Protein AF-A0A232FAP7-F1 (afdb_monomer_lite)

Sequence (252 aa):
MNSGPRSSRGDLSSRKRQPGLPESGNRGSFQTAAGMCRKPVARSMRTIQTSLRDAKRQATAANLGNSPDIISQIKLGLNPFSEILKHSRRPMVILGAEQLNRKDGPHILAETQSLCKTIENQVKIAKDWKVMNILHTNASQVAALDLGYKATLEELQNSEPRMLFLLGADESSIKKENFGKSFIVYIGSHGDHGASIADVVLPGAAYTEKCGTYVNMEGRAQQTNAAITPPGMARPDWKIVRALSEMQNNLI

InterPro domains:
  IPR006656 Molybdopterin oxidoreductase [PF00384] (58-246)

Secondary structure (DSSP, 8-state):
--------PPP----PPPP-------------HHHHHHHHHTTT---EE--SS----SS--EE--S-THHHHHHHTT-STHHHHHHT-SS--EEEEGGGGGSTTHHHHHHHHHHHHHHHHHHS---TT---EEEE---TTHHHHHHTT----HHHHHHT--SEEEEES---TT--GGGGTT-EEEEEESS-SHHHHH-SEEEEBPPTTSS--EEE-TTS-EEE---SSPPSTT-B-HHHHHHHHHHHHHT--

Foldseek 3Di:
DDDDDDDDDDDPPDDDDDDDDDPPDPPPPPQDPLNVVVVVVVVVDAAEDADLDDDDDPDPHHYPYHDLCVLVCLLVVVDPCVVVLLPDAAAADEAEPVCCVDPCNVVSVVSNVSSQVSSPVRHPYDPPGDRYFYAYDDQCVLVCVVVPNDDDPVNVLVVLDQEAEAEQPQDPVDALVSNPNYQYEYEEQDCHNSVVNHPYYAHEADQLADWDWTAHRVRDIDTHDNPHHGPDRYDHRVVVVVVVVVVVVVVD

Organism: NCBI:txid543379

Radius of gyration: 26.28 Å; chains: 1; bounding box: 54×77×74 Å

pLDDT: mean 79.36, std 22.97, range [25.81, 97.69]

Structure (mmCIF, N/CA/C/O backbone):
data_AF-A0A232FAP7-F1
#
_entry.id   AF-A0A232FAP7-F1
#
loop_
_atom_site.group_PDB
_atom_site.id
_atom_site.type_symbol
_atom_site.label_atom_id
_atom_site.label_alt_id
_atom_site.label_comp_id
_atom_site.label_asym_id
_atom_site.label_entity_id
_atom_site.label_seq_id
_atom_site.pdbx_PDB_ins_code
_atom_site.Cartn_x
_atom_site.Cartn_y
_atom_site.Cartn_z
_atom_site.occupancy
_atom_site.B_iso_or_equiv
_atom_site.auth_seq_id
_atom_site.auth_comp_id
_atom_site.auth_asym_id
_atom_site.auth_atom_id
_atom_site.pdbx_PDB_model_num
ATOM 1 N N . MET A 1 1 ? -19.182 -58.964 43.248 1.00 34.16 1 MET A N 1
ATOM 2 C CA . MET A 1 1 ? -20.181 -59.705 42.444 1.00 34.16 1 MET A CA 1
ATOM 3 C C . MET A 1 1 ? -21.118 -58.646 41.873 1.00 34.16 1 MET A C 1
ATOM 5 O O . MET A 1 1 ? -21.674 -57.917 42.668 1.00 34.16 1 MET A O 1
ATOM 9 N N . ASN A 1 2 ? -21.257 -58.370 40.581 1.00 30.72 2 ASN A N 1
ATOM 10 C CA . ASN A 1 2 ? -21.015 -59.155 39.381 1.00 30.72 2 ASN A CA 1
ATOM 11 C C . ASN A 1 2 ? -20.581 -58.213 38.233 1.00 30.72 2 ASN A C 1
ATOM 13 O O . ASN A 1 2 ? -20.976 -57.051 38.185 1.00 30.72 2 ASN A O 1
ATOM 17 N N . SER A 1 3 ? -19.732 -58.728 37.354 1.00 32.31 3 SER A N 1
ATOM 18 C CA . SER A 1 3 ? -19.042 -58.070 36.241 1.00 32.31 3 SER A CA 1
ATOM 19 C C . SER A 1 3 ? -19.905 -57.943 34.977 1.00 32.31 3 SER A C 1
ATOM 21 O O . SER A 1 3 ? -20.477 -58.937 34.538 1.00 32.31 3 SER A O 1
ATOM 23 N N . GLY A 1 4 ? -19.921 -56.767 34.340 1.00 30.56 4 GLY A N 1
ATOM 24 C CA . GLY A 1 4 ? -20.400 -56.571 32.960 1.00 30.56 4 GLY A CA 1
ATOM 25 C C . GLY A 1 4 ? -1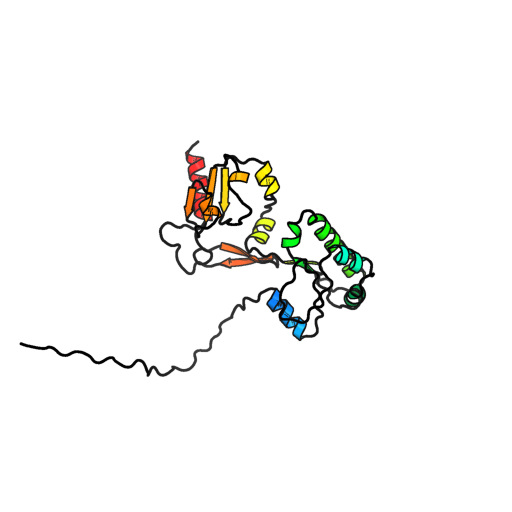9.221 -56.384 31.983 1.00 30.56 4 GLY A C 1
ATOM 26 O O . GLY A 1 4 ? -18.233 -55.754 32.369 1.00 30.56 4 GLY A O 1
ATOM 27 N N . PRO A 1 5 ? -19.260 -56.932 30.753 1.00 36.78 5 PRO A N 1
ATOM 28 C CA . PRO A 1 5 ? -18.072 -57.066 29.909 1.00 36.78 5 PRO A CA 1
ATOM 29 C C . PRO A 1 5 ? -17.755 -55.817 29.067 1.00 36.78 5 PRO A C 1
ATOM 31 O O . PRO A 1 5 ? -18.641 -55.102 28.600 1.00 36.78 5 PRO A O 1
ATOM 34 N N . ARG A 1 6 ? -16.453 -55.590 28.838 1.00 31.41 6 ARG A N 1
ATOM 35 C CA . ARG A 1 6 ? -15.884 -54.580 27.931 1.00 31.41 6 ARG A CA 1
ATOM 36 C C . ARG A 1 6 ? -15.704 -55.117 26.501 1.00 31.41 6 ARG A C 1
ATOM 38 O O . ARG A 1 6 ? -15.156 -56.193 26.305 1.00 31.41 6 ARG A O 1
ATOM 45 N N . SER A 1 7 ? -15.977 -54.214 25.555 1.00 31.64 7 SER A N 1
ATOM 46 C CA . SER A 1 7 ? -15.353 -54.007 24.234 1.00 31.64 7 SER A CA 1
ATOM 47 C C . SER A 1 7 ? -15.619 -54.976 23.073 1.00 31.64 7 SER A C 1
ATOM 49 O O . SER A 1 7 ? -15.311 -56.157 23.137 1.00 31.64 7 SER A O 1
ATOM 51 N N . SER A 1 8 ? -15.958 -54.390 21.921 1.00 29.62 8 SER A N 1
ATOM 52 C CA . SER A 1 8 ? -15.170 -54.593 20.700 1.00 29.62 8 SER A CA 1
ATOM 53 C C . SER A 1 8 ? -15.121 -53.288 19.890 1.00 29.62 8 SER A C 1
ATOM 55 O O . SER A 1 8 ? -16.125 -52.604 19.700 1.00 29.62 8 SER A O 1
ATOM 57 N N . ARG A 1 9 ? -13.903 -52.884 19.507 1.00 32.94 9 ARG A N 1
ATOM 58 C CA . ARG A 1 9 ? -13.616 -51.756 18.612 1.00 32.94 9 ARG A CA 1
ATOM 59 C C . ARG A 1 9 ? -13.902 -52.215 17.182 1.00 32.94 9 ARG A C 1
ATOM 61 O O . ARG A 1 9 ? -13.287 -53.175 16.732 1.00 32.94 9 ARG A O 1
ATOM 68 N N . GLY A 1 10 ? -14.823 -51.541 16.497 1.00 29.00 10 GLY A N 1
ATOM 69 C CA . GLY A 1 10 ? -15.113 -51.763 15.081 1.00 29.00 10 GLY A CA 1
ATOM 70 C C . GLY A 1 10 ? -14.071 -51.090 14.187 1.00 29.00 10 GLY A C 1
ATOM 71 O O . GLY A 1 10 ? -13.833 -49.890 14.290 1.00 29.00 10 GLY A O 1
ATOM 72 N N . ASP A 1 11 ? -13.456 -51.908 13.346 1.00 27.97 11 ASP A N 1
ATOM 73 C CA . ASP A 1 11 ? -12.398 -51.631 12.381 1.00 27.97 11 ASP A CA 1
ATOM 74 C C . ASP A 1 11 ? -12.845 -50.644 11.276 1.00 27.97 11 ASP A C 1
ATOM 76 O O . ASP A 1 11 ? -13.864 -50.837 10.612 1.00 27.97 11 ASP A O 1
ATOM 80 N N . LEU A 1 12 ? -12.084 -49.561 11.080 1.00 30.17 12 LEU A N 1
ATOM 81 C CA . LEU A 1 12 ? -12.330 -48.482 10.107 1.00 30.17 12 LEU A CA 1
ATOM 82 C C . LEU A 1 12 ? -11.554 -48.719 8.797 1.00 30.17 12 LEU A C 1
ATOM 84 O O . LEU A 1 12 ? -10.961 -47.801 8.234 1.00 30.17 12 LEU A O 1
ATOM 88 N N . SER A 1 13 ? -11.558 -49.951 8.289 1.00 31.78 13 SER A N 1
ATOM 89 C CA . SER A 1 13 ? -10.808 -50.334 7.086 1.00 31.78 13 SER A CA 1
ATOM 90 C C . SER A 1 13 ? -11.678 -50.946 5.981 1.00 31.78 13 SER A C 1
ATOM 92 O O . SER A 1 13 ? -11.323 -51.940 5.367 1.00 31.78 13 SER A O 1
ATOM 94 N N . SER A 1 14 ? -12.830 -50.350 5.651 1.00 31.95 14 SER A N 1
ATOM 95 C CA . SER A 1 14 ? -13.508 -50.651 4.371 1.00 31.95 14 SER A CA 1
ATOM 96 C C . SER A 1 14 ? -14.634 -49.670 4.022 1.00 31.95 14 SER A C 1
ATOM 98 O O . SER A 1 14 ? -15.817 -49.933 4.212 1.00 31.95 14 SER A O 1
ATOM 100 N N . ARG A 1 15 ? -14.294 -48.533 3.403 1.00 30.50 15 ARG A N 1
ATOM 101 C CA . ARG A 1 15 ? -15.252 -47.807 2.549 1.00 30.50 15 ARG A CA 1
ATOM 102 C C . ARG A 1 15 ? -14.744 -47.805 1.113 1.00 30.50 15 ARG A C 1
ATOM 104 O O . ARG A 1 15 ? -13.776 -47.128 0.777 1.00 30.50 15 ARG A O 1
ATOM 111 N N . LYS A 1 16 ? -15.399 -48.627 0.287 1.00 30.83 16 LYS A N 1
ATOM 112 C CA . LYS A 1 16 ? -15.222 -48.712 -1.167 1.00 30.83 16 LYS A CA 1
ATOM 113 C C . LYS A 1 16 ? -15.364 -47.314 -1.786 1.00 30.83 16 LYS A C 1
ATOM 115 O O . LYS A 1 16 ? -16.342 -46.619 -1.523 1.00 30.83 16 LYS A O 1
ATOM 120 N N . ARG A 1 17 ? -14.388 -46.920 -2.611 1.00 26.48 17 ARG A N 1
ATOM 121 C CA . ARG A 1 17 ? -14.427 -45.695 -3.424 1.00 26.48 17 ARG A CA 1
ATOM 122 C C . ARG A 1 17 ? -15.574 -45.799 -4.433 1.00 26.48 17 ARG A C 1
ATOM 124 O O . ARG A 1 17 ? -15.595 -46.737 -5.225 1.00 26.48 17 ARG A O 1
ATOM 131 N N . GLN A 1 18 ? -16.504 -44.846 -4.413 1.00 28.38 18 GLN A N 1
ATOM 132 C CA . GLN A 1 18 ? -17.432 -44.640 -5.526 1.00 28.38 18 GLN A CA 1
ATOM 133 C C . GLN A 1 18 ? -16.681 -43.970 -6.695 1.00 28.38 18 GLN A C 1
ATOM 135 O O . GLN A 1 18 ? -15.865 -43.076 -6.448 1.00 28.38 18 GLN A O 1
ATOM 140 N N . PRO A 1 19 ? -16.900 -44.396 -7.950 1.00 30.31 19 PRO A N 1
ATOM 141 C CA . PRO A 1 19 ? -16.205 -43.839 -9.103 1.00 30.31 19 PRO A CA 1
ATOM 142 C C . PRO A 1 19 ? -16.808 -42.500 -9.568 1.00 30.31 19 PRO A C 1
ATOM 144 O O . PRO A 1 19 ? -17.990 -42.413 -9.874 1.00 30.31 19 PRO A O 1
ATOM 147 N N . GLY A 1 20 ? -15.936 -41.488 -9.636 1.00 28.97 20 GLY A N 1
ATOM 148 C CA . GLY A 1 20 ? -15.868 -40.416 -10.641 1.00 28.97 20 GLY A CA 1
ATOM 149 C C . GLY A 1 20 ? -17.138 -39.651 -11.024 1.00 28.97 20 GLY A C 1
ATOM 150 O O . GLY A 1 20 ? -17.764 -39.969 -12.029 1.00 28.97 20 GLY A O 1
ATOM 151 N N . LEU A 1 21 ? -17.400 -38.534 -10.339 1.00 26.73 21 LEU A N 1
ATOM 152 C CA . LEU A 1 21 ? -18.053 -37.375 -10.959 1.00 26.73 21 LEU A CA 1
ATOM 153 C C . LEU A 1 21 ? -16.970 -36.507 -11.627 1.00 26.73 21 LEU A C 1
ATOM 155 O O . LEU A 1 21 ? -15.894 -36.346 -11.043 1.00 26.73 21 LEU A O 1
ATOM 159 N N . PRO A 1 22 ? -17.201 -35.954 -12.831 1.00 26.52 22 PRO A N 1
ATOM 160 C CA . PRO A 1 22 ? -16.210 -35.120 -13.491 1.00 26.52 22 PRO A CA 1
ATOM 161 C C . PRO A 1 22 ? -16.062 -33.802 -12.719 1.00 26.52 22 PRO A C 1
ATOM 163 O O . PRO A 1 22 ? -16.978 -32.984 -12.678 1.00 26.52 22 PRO A O 1
ATOM 166 N N . GLU A 1 23 ? -14.898 -33.594 -12.099 1.00 28.16 23 GLU A N 1
ATOM 167 C CA . GLU A 1 23 ? -14.499 -32.296 -11.552 1.00 28.16 23 GLU A CA 1
ATOM 168 C C . GLU A 1 23 ? -14.324 -31.294 -12.706 1.00 28.16 23 GLU A C 1
ATOM 170 O O . GLU A 1 23 ? -13.219 -31.075 -13.201 1.00 28.16 23 GLU A O 1
ATOM 175 N N . SER A 1 24 ? -15.395 -30.614 -13.115 1.00 34.16 24 SER A N 1
ATOM 176 C CA . SER A 1 24 ? -15.287 -29.323 -13.803 1.00 34.16 24 SER A CA 1
ATOM 177 C C . SER A 1 24 ? -14.973 -28.234 -12.771 1.00 34.16 24 SER A C 1
ATOM 179 O O . SER A 1 24 ? -15.748 -27.310 -12.531 1.00 34.16 24 SER A O 1
ATOM 181 N N . GLY A 1 25 ? -13.841 -28.392 -12.086 1.00 25.81 25 GLY A N 1
ATOM 182 C CA . GLY A 1 25 ? -13.311 -27.414 -11.154 1.00 25.81 25 GLY A CA 1
ATOM 183 C C . GLY A 1 25 ? -12.402 -26.462 -11.908 1.00 25.81 25 GLY A C 1
ATOM 184 O O . GLY A 1 25 ? -11.271 -26.816 -12.237 1.00 25.81 25 GLY A O 1
ATOM 185 N N . ASN A 1 26 ? -12.878 -25.242 -12.148 1.00 31.81 26 ASN A N 1
ATOM 186 C CA . ASN A 1 26 ? -12.027 -24.106 -12.474 1.00 31.81 26 ASN A CA 1
ATOM 187 C C . ASN A 1 26 ? -11.120 -23.849 -11.257 1.00 31.81 26 ASN A C 1
ATOM 189 O O . ASN A 1 26 ? -11.437 -23.049 -10.377 1.00 31.81 26 ASN A O 1
ATOM 193 N N . ARG A 1 27 ? -10.031 -24.620 -11.139 1.00 28.89 27 ARG A N 1
ATOM 194 C CA . ARG A 1 27 ? -9.010 -24.435 -10.110 1.00 28.89 27 ARG A CA 1
ATOM 195 C C . ARG A 1 27 ? -8.326 -23.117 -10.432 1.00 28.89 27 ARG A C 1
ATOM 197 O O . ARG A 1 27 ? -7.398 -23.079 -11.237 1.00 28.89 27 ARG A O 1
ATOM 204 N N . GLY A 1 28 ? -8.797 -22.041 -9.809 1.00 28.33 28 GLY A N 1
ATOM 205 C CA . GLY A 1 28 ? -8.064 -20.789 -9.724 1.00 28.33 28 GLY A CA 1
ATOM 206 C C . GLY A 1 28 ? -6.717 -21.085 -9.078 1.00 28.33 28 GLY A C 1
ATOM 207 O O . GLY A 1 28 ? -6.595 -21.148 -7.859 1.00 28.33 28 GLY A O 1
ATOM 208 N N . SER A 1 29 ? -5.706 -21.368 -9.896 1.00 30.34 29 SER A N 1
ATOM 209 C CA . SER A 1 29 ? -4.354 -21.562 -9.409 1.00 30.34 29 SER A CA 1
ATOM 210 C C . SER A 1 29 ? -3.883 -20.209 -8.891 1.00 30.34 29 SER A C 1
ATOM 212 O O . SER A 1 29 ? -3.568 -19.331 -9.695 1.00 30.34 29 SER A O 1
ATOM 214 N N . PHE A 1 30 ? -3.846 -20.032 -7.571 1.00 27.86 30 PHE A N 1
ATOM 215 C CA . PHE A 1 30 ? -3.128 -18.932 -6.938 1.00 27.86 30 PHE A CA 1
ATOM 216 C C . PHE A 1 30 ? -1.638 -19.116 -7.243 1.00 27.86 30 PHE A C 1
ATOM 218 O O . PHE A 1 30 ? -0.902 -19.787 -6.525 1.00 27.86 30 PHE A O 1
ATOM 225 N N . GLN A 1 31 ? -1.199 -18.604 -8.390 1.00 36.44 31 GLN A N 1
ATOM 226 C CA . GLN A 1 31 ? 0.210 -18.555 -8.745 1.00 36.44 31 GLN A CA 1
ATOM 227 C C . GLN A 1 31 ? 0.784 -17.273 -8.157 1.00 36.44 31 GLN A C 1
ATOM 229 O O . GLN A 1 31 ? 0.302 -16.181 -8.439 1.00 36.44 31 GLN A O 1
ATOM 234 N N . THR A 1 32 ? 1.825 -17.402 -7.340 1.00 52.28 32 THR A N 1
ATOM 235 C CA . THR A 1 32 ? 2.607 -16.244 -6.902 1.00 52.28 32 THR A CA 1
ATOM 236 C C . THR A 1 32 ? 3.305 -15.615 -8.110 1.00 52.28 32 THR A C 1
ATOM 238 O O . THR A 1 32 ? 3.640 -16.323 -9.062 1.00 52.28 32 THR A O 1
ATOM 241 N N . ALA A 1 33 ? 3.585 -14.307 -8.078 1.00 55.12 33 ALA A N 1
ATOM 242 C CA . ALA A 1 33 ? 4.335 -13.633 -9.147 1.00 55.12 33 ALA A CA 1
ATOM 243 C C . ALA A 1 33 ? 5.663 -14.356 -9.456 1.00 55.12 33 ALA A C 1
ATOM 245 O O . ALA A 1 33 ? 6.006 -14.596 -10.611 1.00 55.12 33 ALA A O 1
ATOM 246 N N . ALA A 1 34 ? 6.356 -14.827 -8.413 1.00 54.50 34 ALA A N 1
ATOM 247 C CA . ALA A 1 34 ? 7.544 -15.666 -8.550 1.00 54.50 34 ALA A CA 1
ATOM 248 C C . ALA A 1 34 ? 7.256 -16.997 -9.275 1.00 54.50 34 ALA A C 1
ATOM 250 O O . ALA A 1 34 ? 8.054 -17.428 -10.106 1.00 54.50 34 ALA A O 1
ATOM 251 N N . GLY A 1 35 ? 6.122 -17.647 -8.997 1.00 50.25 35 GLY A N 1
ATOM 252 C CA . GLY A 1 35 ? 5.664 -18.841 -9.710 1.00 50.25 35 GLY A CA 1
ATOM 253 C C . GLY A 1 35 ? 5.331 -18.576 -11.182 1.00 50.25 35 GLY A C 1
ATOM 254 O O . GLY A 1 35 ? 5.660 -19.397 -12.040 1.00 50.25 35 GLY A O 1
ATOM 255 N N . MET A 1 36 ? 4.753 -17.412 -11.490 1.00 58.69 36 MET A N 1
ATOM 256 C CA . MET A 1 36 ? 4.474 -16.990 -12.864 1.00 58.69 36 MET A CA 1
ATOM 257 C C . MET A 1 36 ? 5.753 -16.697 -13.637 1.00 58.69 36 MET A C 1
ATOM 259 O O . MET A 1 36 ? 5.841 -17.138 -14.771 1.00 58.69 36 MET A O 1
ATOM 263 N N . CYS A 1 37 ? 6.765 -16.059 -13.041 1.00 57.88 37 CYS A N 1
ATOM 264 C CA . CYS A 1 37 ? 8.060 -15.837 -13.697 1.00 57.88 37 CYS A CA 1
ATOM 265 C C . CYS A 1 37 ? 8.824 -17.146 -13.969 1.00 57.88 37 CYS A C 1
ATOM 267 O O . CYS A 1 37 ? 9.569 -17.231 -14.940 1.00 57.88 37 CYS A O 1
ATOM 269 N N . ARG A 1 38 ? 8.614 -18.205 -13.172 1.00 56.19 38 ARG A N 1
ATOM 270 C CA . ARG A 1 38 ? 9.258 -19.517 -13.393 1.00 56.19 38 ARG A CA 1
ATOM 271 C C . ARG A 1 38 ? 8.776 -20.218 -14.666 1.00 56.19 38 ARG A C 1
ATOM 273 O O . ARG A 1 38 ? 9.583 -20.835 -15.359 1.00 56.19 38 ARG A O 1
ATOM 280 N N . LYS A 1 39 ? 7.481 -20.137 -14.992 1.00 56.16 39 LYS A N 1
ATOM 281 C CA . LYS A 1 39 ? 6.909 -20.839 -16.159 1.00 56.16 39 LYS A CA 1
ATOM 282 C C . LYS A 1 39 ? 7.519 -20.379 -17.504 1.00 56.16 39 LYS A C 1
ATOM 284 O O . LYS A 1 39 ? 7.847 -21.242 -18.314 1.00 56.16 39 LYS A O 1
ATOM 289 N N . PRO A 1 40 ? 7.729 -19.072 -17.758 1.00 55.22 40 PRO A N 1
ATOM 290 C CA . PRO A 1 40 ? 8.472 -18.561 -18.907 1.00 55.22 40 PRO A CA 1
ATOM 291 C C . PRO A 1 40 ? 9.979 -18.825 -18.859 1.00 55.22 40 PRO A C 1
ATOM 293 O O . PRO A 1 40 ? 10.573 -19.023 -19.914 1.00 55.22 40 PRO A O 1
ATOM 296 N N . VAL A 1 41 ? 10.612 -18.865 -17.678 1.00 53.81 41 VAL A N 1
ATOM 297 C CA . VAL A 1 41 ? 12.041 -19.235 -17.555 1.00 53.81 41 VAL A CA 1
ATOM 298 C C . VAL A 1 41 ? 12.274 -20.657 -18.066 1.00 53.81 41 VAL A C 1
ATOM 300 O O . VAL A 1 41 ? 13.219 -20.894 -18.813 1.00 53.81 41 VAL A O 1
ATOM 303 N N . ALA A 1 42 ? 11.345 -21.578 -17.791 1.00 47.41 42 ALA A N 1
ATOM 304 C CA . ALA A 1 42 ? 11.351 -22.917 -18.385 1.00 47.41 42 ALA A CA 1
ATOM 305 C C . ALA A 1 42 ? 11.144 -22.920 -19.920 1.00 47.41 42 ALA A C 1
ATOM 307 O O . ALA A 1 42 ? 11.411 -23.924 -20.571 1.00 47.41 42 ALA A O 1
ATOM 308 N N . ARG A 1 43 ? 10.697 -21.800 -20.510 1.00 47.81 43 ARG A N 1
ATOM 309 C CA . ARG A 1 43 ? 10.545 -21.560 -21.959 1.00 47.81 43 ARG A CA 1
ATOM 310 C C . ARG A 1 43 ? 11.627 -20.621 -22.533 1.00 47.81 43 ARG A C 1
ATOM 312 O O . ARG A 1 43 ? 11.378 -19.943 -23.525 1.00 47.81 43 ARG A O 1
ATOM 319 N N . SER A 1 44 ? 12.816 -20.577 -21.920 1.00 52.31 44 SER A N 1
ATOM 320 C CA . SER A 1 44 ? 13.997 -19.810 -22.375 1.00 52.31 44 SER A CA 1
ATOM 321 C C . SER A 1 44 ? 13.960 -18.287 -22.148 1.00 52.31 44 SER A C 1
ATOM 323 O O . SER A 1 44 ? 14.711 -17.548 -22.789 1.00 52.31 44 SER A O 1
ATOM 325 N N . MET A 1 45 ? 13.145 -17.785 -21.212 1.00 49.56 45 MET A N 1
ATOM 326 C CA . MET A 1 45 ? 13.217 -16.384 -20.770 1.00 49.56 45 MET A CA 1
ATOM 327 C C . MET A 1 45 ? 14.457 -16.147 -19.889 1.00 49.56 45 MET A C 1
ATOM 329 O O . MET A 1 45 ? 14.671 -16.863 -18.912 1.00 49.56 45 MET A O 1
ATOM 333 N N . ARG A 1 46 ? 15.262 -15.119 -20.197 1.00 58.88 46 ARG A N 1
ATOM 334 C CA . ARG A 1 46 ? 16.371 -14.688 -19.328 1.00 58.88 46 ARG A CA 1
ATOM 335 C C . ARG A 1 46 ? 15.840 -13.747 -18.250 1.00 58.88 46 ARG A C 1
ATOM 337 O O . ARG A 1 46 ? 15.551 -12.589 -18.530 1.00 58.88 46 ARG A O 1
ATOM 344 N N . THR A 1 47 ? 15.712 -14.250 -17.025 1.00 57.47 47 THR A N 1
ATOM 345 C CA . THR A 1 47 ? 15.353 -13.441 -15.854 1.00 57.47 47 THR A CA 1
ATOM 346 C C . THR A 1 47 ? 16.609 -13.003 -15.127 1.00 57.47 47 THR A C 1
ATOM 348 O O . THR A 1 47 ? 17.476 -13.818 -14.809 1.00 57.47 47 THR A O 1
ATOM 351 N N . ILE A 1 48 ? 16.699 -11.708 -14.854 1.00 59.03 48 ILE A N 1
ATOM 352 C CA . ILE A 1 48 ? 17.832 -11.101 -14.173 1.00 59.03 48 ILE A CA 1
ATOM 353 C C . ILE A 1 48 ? 17.276 -10.160 -13.114 1.00 59.03 48 ILE A C 1
ATOM 355 O O . ILE A 1 48 ? 16.286 -9.470 -13.345 1.00 59.03 48 ILE A O 1
ATOM 359 N N . GLN A 1 49 ? 17.868 -10.202 -11.926 1.00 57.12 49 GLN A N 1
ATOM 360 C CA . GLN A 1 49 ? 17.375 -9.460 -10.775 1.00 57.12 49 GLN A CA 1
ATOM 361 C C . GLN A 1 49 ? 18.538 -8.724 -10.125 1.00 57.12 49 GLN A C 1
ATOM 363 O O . GLN A 1 49 ? 19.530 -9.345 -9.740 1.00 57.12 49 GLN A O 1
ATOM 368 N N . THR A 1 50 ? 18.369 -7.419 -9.957 1.00 57.47 50 THR A N 1
ATOM 369 C CA . THR A 1 50 ? 19.088 -6.623 -8.966 1.00 57.47 50 THR A CA 1
ATOM 370 C C . THR A 1 50 ? 18.345 -6.782 -7.641 1.00 57.47 50 THR A C 1
ATOM 372 O O . THR A 1 50 ? 17.121 -6.657 -7.583 1.00 57.47 50 THR A O 1
ATOM 375 N N . SER A 1 51 ? 19.033 -7.185 -6.576 1.00 54.19 51 SER A N 1
ATOM 376 C CA . SER A 1 51 ? 18.389 -7.447 -5.283 1.00 54.19 51 SER A CA 1
ATOM 377 C C . SER A 1 51 ? 19.206 -6.822 -4.183 1.00 54.19 51 SER A C 1
ATOM 379 O O . SER A 1 51 ? 20.340 -7.204 -4.001 1.00 54.19 51 SER A O 1
ATOM 381 N N . LEU A 1 52 ? 18.643 -5.917 -3.392 1.00 44.97 52 LEU A N 1
ATOM 382 C CA . LEU A 1 52 ? 19.358 -5.333 -2.250 1.00 44.97 52 LEU A CA 1
ATOM 383 C C . LEU A 1 52 ? 19.545 -6.309 -1.067 1.00 44.97 52 LEU A C 1
ATOM 385 O O . LEU A 1 52 ? 20.248 -5.986 -0.115 1.00 44.97 52 LEU A O 1
ATOM 389 N N . ARG A 1 53 ? 18.927 -7.499 -1.117 1.00 44.16 53 ARG A N 1
ATOM 390 C CA . ARG A 1 53 ? 19.065 -8.579 -0.123 1.00 44.16 53 ARG A CA 1
ATOM 391 C C . ARG A 1 53 ? 19.356 -9.917 -0.810 1.00 44.16 53 ARG A C 1
ATOM 393 O O . ARG A 1 53 ? 18.733 -10.228 -1.831 1.00 44.16 53 ARG A O 1
ATOM 400 N N . ASP A 1 54 ? 20.248 -10.723 -0.237 1.00 42.44 54 ASP A N 1
ATOM 401 C CA . ASP A 1 54 ? 20.557 -12.075 -0.717 1.00 42.44 54 ASP A CA 1
ATOM 402 C C . ASP A 1 54 ? 19.386 -13.026 -0.436 1.00 42.44 54 ASP A C 1
ATOM 404 O O . ASP A 1 54 ? 19.243 -13.597 0.644 1.00 42.44 54 ASP A O 1
ATOM 408 N N . ALA A 1 55 ? 18.499 -13.189 -1.416 1.00 51.72 55 ALA A N 1
ATOM 409 C CA . ALA A 1 55 ? 17.419 -14.164 -1.342 1.00 51.72 55 ALA A CA 1
ATOM 410 C C . ALA A 1 55 ? 17.912 -15.540 -1.820 1.00 51.72 55 ALA A C 1
ATOM 412 O O . ALA A 1 55 ? 18.451 -15.664 -2.920 1.00 51.72 55 ALA A O 1
ATOM 413 N N . LYS A 1 56 ? 17.668 -16.598 -1.034 1.00 42.62 56 LYS A N 1
ATOM 414 C CA . LYS A 1 56 ? 17.894 -17.998 -1.440 1.00 42.62 56 LYS A CA 1
ATOM 415 C C . LY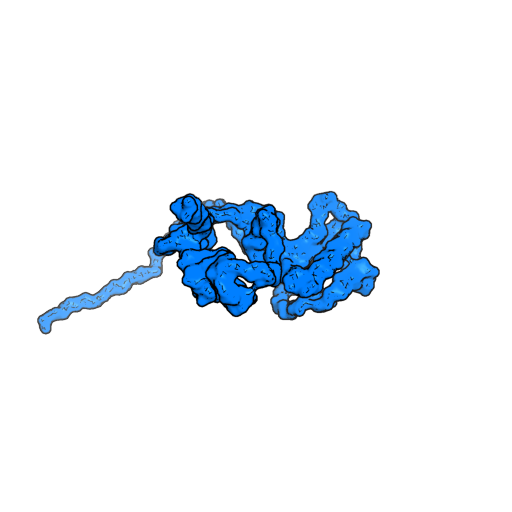S A 1 56 ? 16.933 -18.337 -2.594 1.00 42.62 56 LYS A C 1
ATOM 417 O O . LYS A 1 56 ? 15.717 -18.317 -2.405 1.00 42.62 56 LYS A O 1
ATOM 422 N N . ARG A 1 57 ? 17.445 -18.601 -3.803 1.00 50.88 57 ARG A N 1
ATOM 423 C CA . ARG A 1 57 ? 16.624 -18.795 -5.021 1.00 50.88 57 ARG A CA 1
ATOM 424 C C . ARG A 1 57 ? 16.613 -20.244 -5.509 1.00 50.88 57 ARG A C 1
ATOM 426 O O . ARG A 1 57 ? 17.610 -20.945 -5.427 1.00 50.88 57 ARG A O 1
ATOM 433 N N . GLN A 1 58 ? 15.470 -20.649 -6.072 1.00 47.28 58 GLN A N 1
ATOM 434 C CA . GLN A 1 58 ? 15.227 -21.961 -6.698 1.00 47.28 58 GLN A CA 1
ATOM 435 C C . GLN A 1 58 ? 15.302 -21.934 -8.245 1.00 47.28 58 GLN A C 1
ATOM 437 O O . GLN A 1 58 ? 14.994 -22.939 -8.874 1.00 47.28 58 GLN A O 1
ATOM 442 N N . ALA A 1 59 ? 15.662 -20.809 -8.881 1.00 49.91 59 ALA A N 1
ATOM 443 C CA . ALA A 1 59 ? 15.725 -20.682 -10.346 1.00 49.91 59 ALA A CA 1
ATOM 444 C C . ALA A 1 59 ? 16.996 -19.951 -10.819 1.00 49.91 59 ALA A C 1
ATOM 446 O O . ALA A 1 59 ? 17.515 -19.087 -10.110 1.00 49.91 59 ALA A O 1
ATOM 447 N N . THR A 1 60 ? 17.454 -20.288 -12.030 1.00 54.59 60 THR A N 1
ATOM 448 C CA . THR A 1 60 ? 18.614 -19.731 -12.753 1.00 54.59 60 THR A CA 1
ATOM 449 C C . THR A 1 60 ? 18.387 -18.268 -13.150 1.00 54.59 60 THR A C 1
ATOM 451 O O . THR A 1 60 ? 18.075 -17.964 -14.300 1.00 54.59 60 THR A O 1
ATOM 454 N N . ALA A 1 61 ? 18.498 -17.351 -12.193 1.00 65.25 61 ALA A N 1
ATOM 455 C CA . ALA A 1 61 ? 18.508 -15.914 -12.447 1.00 65.25 61 ALA A CA 1
ATOM 456 C C . ALA A 1 61 ? 19.936 -15.383 -12.307 1.00 65.25 61 ALA A C 1
ATOM 458 O O . ALA A 1 61 ? 20.581 -15.651 -11.291 1.00 65.25 61 ALA A O 1
ATOM 459 N N . ALA A 1 62 ? 20.419 -14.612 -13.286 1.00 77.56 62 ALA A N 1
ATOM 460 C CA . ALA A 1 62 ? 21.693 -13.918 -13.116 1.00 77.56 62 ALA A CA 1
ATOM 461 C C . ALA A 1 62 ? 21.521 -12.810 -12.064 1.00 77.56 62 ALA A C 1
ATOM 463 O O . ALA A 1 62 ? 20.530 -12.071 -12.082 1.00 77.56 62 ALA A O 1
ATOM 464 N N . ASN A 1 63 ? 22.461 -12.729 -11.124 1.00 82.88 63 ASN A N 1
ATOM 465 C CA . ASN A 1 63 ? 22.515 -11.661 -10.135 1.00 82.88 63 ASN A CA 1
ATOM 466 C C . ASN A 1 63 ? 23.437 -10.557 -10.667 1.00 82.88 63 ASN A C 1
ATOM 468 O O . ASN A 1 63 ? 24.610 -10.822 -10.911 1.00 82.88 63 ASN A O 1
ATOM 472 N N . LEU A 1 64 ? 22.909 -9.346 -10.865 1.00 85.56 64 LEU A N 1
ATOM 473 C CA . LEU A 1 64 ? 23.717 -8.190 -11.287 1.00 85.56 64 LEU A CA 1
ATOM 474 C C . LEU A 1 64 ? 24.330 -7.435 -10.105 1.00 85.56 64 LEU A C 1
ATOM 476 O O . LEU A 1 64 ? 25.143 -6.541 -10.315 1.00 85.56 64 LEU A O 1
ATOM 480 N N . GLY A 1 65 ? 23.931 -7.784 -8.881 1.00 86.06 65 GLY A N 1
ATOM 481 C CA . GLY A 1 65 ? 24.332 -7.127 -7.650 1.00 86.06 65 GLY A CA 1
ATOM 482 C C . GLY A 1 65 ? 23.213 -6.304 -7.018 1.00 86.06 65 GLY A C 1
ATOM 483 O O . GLY A 1 65 ? 22.033 -6.382 -7.385 1.00 86.06 65 GLY A O 1
ATOM 484 N N . ASN A 1 66 ? 23.628 -5.518 -6.028 1.00 85.31 66 ASN A N 1
ATOM 485 C CA . ASN A 1 66 ? 22.733 -4.934 -5.037 1.00 85.31 66 ASN A CA 1
ATOM 486 C C . ASN A 1 66 ? 22.728 -3.394 -5.102 1.00 85.31 66 ASN A C 1
ATOM 488 O O . ASN A 1 66 ? 21.931 -2.779 -4.410 1.00 85.31 66 ASN A O 1
ATOM 492 N N . SER A 1 67 ? 23.580 -2.751 -5.913 1.00 87.94 67 SER A N 1
ATOM 493 C CA . SER A 1 67 ? 23.625 -1.281 -5.993 1.00 87.94 67 SER A CA 1
ATOM 494 C C . SER A 1 67 ? 22.503 -0.708 -6.880 1.00 87.94 67 SER A C 1
ATOM 496 O O . SER A 1 67 ? 22.299 -1.210 -7.991 1.00 87.94 67 SER A O 1
ATOM 498 N N . PRO A 1 68 ? 21.819 0.379 -6.465 1.00 87.19 68 PRO A N 1
ATOM 499 C CA . PRO A 1 68 ? 20.927 1.149 -7.336 1.00 87.19 68 PRO A CA 1
ATOM 500 C C . PRO A 1 68 ? 21.605 1.666 -8.616 1.00 87.19 68 PRO A C 1
ATOM 502 O O . PRO A 1 68 ? 20.946 1.774 -9.649 1.00 87.19 68 PRO A O 1
ATOM 505 N N . ASP A 1 69 ? 22.923 1.902 -8.588 1.00 90.19 69 ASP A N 1
ATOM 506 C CA . ASP A 1 69 ? 23.698 2.408 -9.735 1.00 90.19 69 ASP A CA 1
ATOM 507 C C . ASP A 1 69 ? 23.646 1.478 -10.949 1.00 90.19 69 ASP A C 1
ATOM 509 O O . ASP A 1 69 ? 23.846 1.908 -12.086 1.00 90.19 69 ASP A O 1
ATOM 513 N N . ILE A 1 70 ? 23.346 0.195 -10.728 1.00 91.88 70 ILE A N 1
ATOM 514 C CA . ILE A 1 70 ? 23.189 -0.790 -11.797 1.00 91.88 70 ILE A CA 1
ATOM 515 C C . ILE A 1 70 ? 22.077 -0.358 -12.762 1.00 91.88 70 ILE A C 1
ATOM 517 O O . ILE A 1 70 ? 22.209 -0.566 -13.966 1.00 91.88 70 ILE A O 1
ATOM 521 N N . ILE A 1 71 ? 21.011 0.287 -12.272 1.00 92.19 71 ILE A N 1
ATOM 522 C CA . ILE A 1 71 ? 19.925 0.803 -13.120 1.00 92.19 71 ILE A CA 1
ATOM 523 C C . ILE A 1 71 ? 20.493 1.828 -14.111 1.00 92.19 71 ILE A C 1
ATOM 525 O O . ILE A 1 71 ? 20.268 1.717 -15.319 1.00 92.19 71 ILE A O 1
ATOM 529 N N . SER A 1 72 ? 21.312 2.757 -13.614 1.00 91.81 72 SER A N 1
ATOM 530 C CA . SER A 1 72 ? 21.999 3.766 -14.422 1.00 91.81 72 SER A CA 1
ATOM 531 C C . SER A 1 72 ? 22.996 3.140 -15.398 1.00 91.81 72 SER A C 1
ATOM 533 O O . SER A 1 72 ? 23.025 3.515 -16.568 1.00 91.81 72 SER A O 1
ATOM 535 N N . GLN A 1 73 ? 23.776 2.144 -14.967 1.00 92.12 73 GLN A N 1
ATOM 536 C CA . GLN A 1 73 ? 24.716 1.431 -15.841 1.00 92.12 73 GLN A CA 1
ATOM 537 C C . GLN A 1 73 ? 24.001 0.697 -16.981 1.00 92.12 73 GLN A C 1
ATOM 539 O O . GLN A 1 73 ? 24.470 0.731 -18.119 1.00 92.12 73 GLN A O 1
ATOM 544 N N . ILE A 1 74 ? 22.860 0.057 -16.700 1.00 92.12 74 ILE A N 1
ATOM 545 C CA . ILE A 1 74 ? 22.053 -0.613 -17.726 1.00 92.12 74 ILE A CA 1
ATOM 546 C C . ILE A 1 74 ? 21.486 0.424 -18.702 1.00 92.12 74 ILE A C 1
ATOM 548 O O . ILE A 1 74 ? 21.580 0.236 -19.917 1.00 92.12 74 ILE A O 1
ATOM 552 N N . LYS A 1 75 ? 20.947 1.535 -18.187 1.00 92.00 75 LYS A N 1
ATOM 553 C CA . LYS A 1 75 ? 20.412 2.642 -18.994 1.00 92.00 75 LYS A CA 1
ATOM 554 C C . LYS A 1 75 ? 21.467 3.215 -19.948 1.00 92.00 75 LYS A C 1
ATOM 556 O O . LYS A 1 75 ? 21.171 3.440 -21.116 1.00 92.00 75 LYS A O 1
ATOM 561 N N . LEU A 1 76 ? 22.696 3.404 -19.464 1.00 92.44 76 LEU A N 1
ATOM 562 C CA . LEU A 1 76 ? 23.821 3.944 -20.238 1.00 92.44 76 LEU A CA 1
ATOM 563 C C . LEU A 1 76 ? 24.479 2.923 -21.182 1.00 92.44 76 LEU A C 1
ATOM 565 O O . LEU A 1 76 ? 25.368 3.289 -21.944 1.00 92.44 76 LEU A O 1
ATOM 569 N N . GLY A 1 77 ? 24.076 1.650 -21.146 1.00 90.31 77 GLY A N 1
ATOM 570 C CA . GLY A 1 77 ? 24.692 0.606 -21.970 1.00 90.31 77 GLY A CA 1
ATOM 571 C C . GLY A 1 77 ? 26.047 0.107 -21.458 1.00 90.31 77 GLY A C 1
ATOM 572 O O . GLY A 1 77 ? 26.716 -0.641 -22.162 1.00 90.31 77 GLY A O 1
ATOM 573 N N . LEU A 1 78 ? 26.454 0.507 -20.250 1.00 91.19 78 LEU A N 1
ATOM 574 C CA . LEU A 1 78 ? 27.726 0.112 -19.632 1.00 91.19 78 LEU A CA 1
ATOM 575 C C . LEU A 1 78 ? 27.670 -1.304 -19.048 1.00 91.19 78 LEU A C 1
ATOM 577 O O . LEU A 1 78 ? 28.701 -1.935 -18.827 1.00 91.19 78 LEU A O 1
ATOM 581 N N . ASN A 1 79 ? 26.465 -1.804 -18.772 1.00 90.69 79 ASN A N 1
ATOM 582 C CA . ASN A 1 79 ? 26.263 -3.139 -18.235 1.00 90.69 79 ASN A CA 1
ATOM 583 C C . ASN A 1 79 ? 26.074 -4.163 -19.375 1.00 90.69 79 ASN A C 1
ATOM 585 O O . ASN A 1 79 ? 25.279 -3.909 -20.281 1.00 90.69 79 ASN A O 1
ATOM 589 N N . PRO A 1 80 ? 26.685 -5.364 -19.312 1.00 88.25 80 PRO A N 1
ATOM 590 C CA . PRO A 1 80 ? 26.466 -6.417 -20.312 1.00 88.25 80 PRO A CA 1
ATOM 591 C C . PRO A 1 80 ? 24.988 -6.797 -20.512 1.00 88.25 80 PRO A C 1
ATOM 593 O O . PRO A 1 80 ? 24.593 -7.250 -21.587 1.00 88.25 80 PRO A O 1
ATOM 596 N N . PHE A 1 81 ? 24.145 -6.598 -19.494 1.00 87.75 81 PHE A N 1
ATOM 597 C CA . PHE A 1 81 ? 22.710 -6.860 -19.579 1.00 87.75 81 PHE A CA 1
ATOM 598 C C . PHE A 1 81 ? 21.973 -5.926 -20.551 1.00 87.75 81 PHE A C 1
ATOM 600 O O . PHE A 1 81 ? 20.934 -6.307 -21.093 1.00 87.75 81 PHE A O 1
ATOM 607 N N . SER A 1 82 ? 22.517 -4.741 -20.835 1.00 89.69 82 SER A N 1
ATOM 608 C CA . SER A 1 82 ? 21.932 -3.796 -21.790 1.00 89.69 82 SER A CA 1
ATOM 609 C C . SER A 1 82 ? 21.814 -4.395 -23.190 1.00 89.69 82 SER A C 1
ATOM 611 O O . SER A 1 82 ? 20.790 -4.219 -23.846 1.00 89.69 82 SER A O 1
ATOM 613 N N . GLU A 1 83 ? 22.803 -5.181 -23.625 1.00 88.56 83 GLU A N 1
ATOM 614 C CA . GLU A 1 83 ? 22.750 -5.869 -24.919 1.00 88.56 83 GLU A CA 1
ATOM 615 C C . GLU A 1 83 ? 21.654 -6.938 -24.959 1.00 88.56 83 GLU A C 1
ATOM 617 O O . GLU A 1 83 ? 20.968 -7.100 -25.969 1.00 88.56 83 GLU A O 1
ATOM 622 N N . ILE A 1 84 ? 21.412 -7.628 -23.842 1.00 88.62 84 ILE A N 1
ATOM 623 C CA . ILE A 1 84 ? 20.328 -8.614 -23.744 1.00 88.62 84 ILE A CA 1
ATOM 624 C C . ILE A 1 84 ? 18.967 -7.923 -23.887 1.00 88.62 84 ILE A C 1
ATOM 626 O O . ILE A 1 84 ? 18.092 -8.426 -24.596 1.00 88.62 84 ILE A O 1
ATOM 630 N N . LEU A 1 85 ? 18.790 -6.760 -23.254 1.00 87.94 85 LEU A N 1
ATOM 631 C CA . LEU A 1 85 ? 17.558 -5.979 -23.360 1.00 87.94 85 LEU A CA 1
ATOM 632 C C . LEU A 1 85 ? 17.323 -5.462 -24.785 1.00 87.94 85 LEU A C 1
ATOM 634 O O . LEU A 1 85 ? 16.207 -5.602 -25.280 1.00 87.94 85 LEU A O 1
ATOM 638 N N . LYS A 1 86 ? 18.359 -4.966 -25.477 1.00 87.44 86 LYS A N 1
ATOM 639 C CA . LYS A 1 86 ? 18.258 -4.492 -26.873 1.00 87.44 86 LYS A CA 1
ATOM 640 C C . LYS A 1 86 ? 17.786 -5.573 -27.850 1.00 87.44 86 LYS A C 1
ATOM 642 O O . LYS A 1 86 ? 17.015 -5.290 -28.760 1.00 87.44 86 LYS A O 1
ATOM 647 N N . HIS A 1 87 ? 18.209 -6.821 -27.650 1.00 88.94 87 HIS A N 1
ATOM 648 C CA . HIS A 1 87 ? 17.822 -7.948 -28.511 1.00 88.94 87 HIS A CA 1
ATOM 649 C C . HIS A 1 87 ? 16.517 -8.639 -28.071 1.00 88.94 87 HIS A C 1
ATOM 651 O O . HIS A 1 87 ? 16.074 -9.610 -28.694 1.00 88.94 87 HIS A O 1
ATOM 657 N N . SER A 1 88 ? 15.888 -8.179 -26.986 1.00 86.81 88 SER A N 1
ATOM 658 C CA . SER A 1 88 ? 14.673 -8.790 -26.447 1.00 86.81 88 SER A CA 1
ATOM 659 C C . SER A 1 88 ? 13.431 -8.345 -27.215 1.00 86.81 88 SER A C 1
ATOM 661 O O . SER A 1 88 ? 13.215 -7.164 -27.425 1.00 86.81 88 SER A O 1
ATOM 663 N N . ARG A 1 89 ? 12.543 -9.279 -27.577 1.00 87.06 89 ARG A N 1
ATOM 664 C CA . ARG A 1 89 ? 11.283 -8.943 -28.280 1.00 87.06 89 ARG A CA 1
ATOM 665 C C . ARG A 1 89 ? 10.196 -8.370 -27.364 1.00 87.06 89 ARG A C 1
ATOM 667 O O . ARG A 1 89 ? 9.314 -7.657 -27.826 1.00 87.06 89 ARG A O 1
ATOM 674 N N . ARG A 1 90 ? 10.206 -8.756 -26.086 1.00 89.12 90 ARG A N 1
ATOM 675 C CA . ARG A 1 90 ? 9.186 -8.405 -25.081 1.00 89.12 90 ARG A CA 1
ATOM 676 C C . ARG A 1 90 ? 9.861 -8.139 -23.729 1.00 89.12 90 ARG A C 1
ATOM 678 O O . ARG A 1 90 ? 9.741 -8.965 -22.823 1.00 89.12 90 ARG A O 1
ATOM 685 N N . PRO A 1 91 ? 10.654 -7.060 -23.612 1.00 91.75 91 PRO A N 1
ATOM 686 C CA . PRO A 1 91 ? 11.350 -6.744 -22.371 1.00 91.75 91 PRO A CA 1
ATOM 687 C C . PRO A 1 91 ? 10.347 -6.375 -21.273 1.00 91.75 91 PRO A C 1
ATOM 689 O O . PRO A 1 91 ? 9.335 -5.730 -21.536 1.00 91.75 91 PRO A O 1
ATOM 692 N N . MET A 1 92 ? 10.625 -6.794 -20.043 1.00 92.56 92 MET A N 1
ATOM 693 C CA . MET A 1 92 ? 9.798 -6.514 -18.872 1.00 92.56 92 MET A CA 1
ATOM 694 C C . MET A 1 92 ? 10.711 -6.159 -17.704 1.00 92.56 92 MET A C 1
ATOM 696 O O . MET A 1 92 ? 11.665 -6.882 -17.417 1.00 92.56 92 MET A O 1
ATOM 700 N N . VAL A 1 93 ? 10.400 -5.056 -17.035 1.00 93.69 93 VAL A N 1
ATOM 701 C CA . VAL A 1 93 ? 11.087 -4.565 -15.844 1.00 93.69 93 VAL A CA 1
ATOM 702 C C . VAL A 1 93 ? 10.079 -4.577 -14.701 1.00 93.69 93 VAL A C 1
ATOM 704 O O . VAL A 1 93 ? 9.008 -3.985 -14.809 1.00 93.69 93 VAL A O 1
ATOM 707 N N . ILE A 1 94 ? 10.410 -5.284 -13.620 1.00 94.12 94 ILE A N 1
ATOM 708 C CA . ILE A 1 94 ? 9.563 -5.396 -12.429 1.00 94.12 94 ILE A CA 1
ATOM 709 C C . ILE A 1 94 ? 10.303 -4.751 -11.259 1.00 94.12 94 ILE A C 1
ATOM 711 O O . ILE A 1 94 ? 11.325 -5.272 -10.810 1.00 94.12 94 ILE A O 1
ATOM 715 N N . LEU A 1 95 ? 9.775 -3.639 -10.753 1.00 93.75 95 LEU A N 1
ATOM 716 C CA . LEU A 1 95 ? 10.267 -2.974 -9.549 1.00 93.75 95 LEU A CA 1
ATOM 717 C C . LEU A 1 95 ? 9.460 -3.443 -8.334 1.00 93.75 95 LEU A C 1
ATOM 719 O O . LEU A 1 95 ? 8.237 -3.353 -8.326 1.00 93.75 95 LEU A O 1
ATOM 723 N N . GLY A 1 96 ? 10.119 -3.940 -7.288 1.00 93.31 96 GLY A N 1
ATOM 724 C CA . GLY A 1 96 ? 9.433 -4.268 -6.034 1.00 93.31 96 GLY A CA 1
ATOM 725 C C . GLY A 1 96 ? 8.992 -3.003 -5.295 1.00 93.31 96 GLY A C 1
ATOM 726 O O . GLY A 1 96 ? 9.819 -2.119 -5.074 1.00 93.31 96 GLY A O 1
ATOM 727 N N . ALA A 1 97 ? 7.728 -2.932 -4.869 1.00 91.19 97 ALA A N 1
ATOM 728 C CA . ALA A 1 97 ? 7.173 -1.757 -4.189 1.00 91.19 97 ALA A CA 1
ATOM 729 C C . ALA A 1 97 ? 7.923 -1.396 -2.893 1.00 91.19 97 ALA A C 1
ATOM 731 O O . ALA A 1 97 ? 8.021 -0.226 -2.551 1.00 91.19 97 ALA A O 1
ATOM 732 N N . GLU A 1 98 ? 8.538 -2.371 -2.214 1.00 88.50 98 GLU A N 1
ATOM 733 C CA . GLU A 1 98 ? 9.367 -2.120 -1.023 1.00 88.50 98 GLU A CA 1
ATOM 734 C C . GLU A 1 98 ? 10.542 -1.166 -1.280 1.00 88.50 98 GLU A C 1
ATOM 736 O O . GLU A 1 98 ? 10.981 -0.475 -0.363 1.00 88.50 98 GLU A O 1
ATOM 741 N N . GLN A 1 99 ? 11.060 -1.102 -2.514 1.00 90.31 99 GLN A N 1
ATOM 742 C CA . GLN A 1 99 ? 12.155 -0.184 -2.849 1.00 90.31 99 GLN A CA 1
ATOM 743 C C . GLN A 1 99 ? 11.721 1.282 -2.789 1.00 90.31 99 GLN A C 1
ATOM 745 O O . GLN A 1 99 ? 12.558 2.160 -2.598 1.00 90.31 99 GLN A O 1
ATOM 750 N N . LEU A 1 100 ? 10.417 1.540 -2.906 1.00 90.06 100 LEU A N 1
ATOM 751 C CA . LEU A 1 100 ? 9.840 2.879 -2.846 1.00 90.06 100 LEU A CA 1
ATOM 752 C C . LEU A 1 100 ? 9.797 3.430 -1.415 1.00 90.06 100 LEU A C 1
ATOM 754 O O . LEU A 1 100 ? 9.753 4.641 -1.248 1.00 90.06 100 LEU A O 1
ATOM 758 N N . ASN A 1 101 ? 9.882 2.565 -0.398 1.00 86.62 101 ASN A N 1
ATOM 759 C CA . ASN A 1 101 ? 9.903 2.968 1.014 1.00 86.62 101 ASN A CA 1
ATOM 760 C C . ASN A 1 101 ? 11.287 3.453 1.482 1.00 86.62 101 ASN A C 1
ATOM 762 O O . ASN A 1 101 ? 11.454 3.848 2.634 1.00 86.62 101 ASN A O 1
ATOM 766 N N . ARG A 1 102 ? 12.314 3.370 0.629 1.00 88.69 102 ARG A N 1
ATOM 767 C CA . ARG A 1 102 ? 13.654 3.874 0.943 1.00 88.69 102 ARG A CA 1
ATOM 768 C C . ARG A 1 102 ? 13.697 5.396 0.806 1.00 88.69 102 ARG A C 1
ATOM 770 O O . ARG A 1 102 ? 12.949 5.975 0.025 1.00 88.69 102 ARG A O 1
ATOM 777 N N . LYS A 1 103 ? 14.670 6.033 1.463 1.00 88.75 103 LYS A N 1
ATOM 778 C CA . LYS A 1 103 ? 14.917 7.484 1.332 1.00 88.75 103 LYS A CA 1
ATOM 779 C C . LYS A 1 103 ? 15.203 7.918 -0.113 1.00 88.75 103 LYS A C 1
ATOM 781 O O . LYS A 1 103 ? 14.790 8.989 -0.532 1.00 88.75 103 LYS A O 1
ATOM 786 N N . ASP A 1 104 ? 15.886 7.071 -0.881 1.00 91.19 104 ASP A N 1
ATOM 787 C CA . ASP A 1 104 ? 16.178 7.241 -2.310 1.00 91.19 104 ASP A CA 1
ATOM 788 C C . ASP A 1 104 ? 15.105 6.613 -3.228 1.00 91.19 104 ASP A C 1
ATOM 790 O O . ASP A 1 104 ? 15.290 6.545 -4.443 1.00 91.19 104 ASP A O 1
ATOM 794 N N . GLY A 1 105 ? 13.966 6.171 -2.681 1.00 91.81 105 GLY A N 1
ATOM 795 C CA . GLY A 1 105 ? 12.873 5.521 -3.411 1.00 91.81 105 GLY A CA 1
ATOM 796 C C . GLY A 1 105 ? 12.350 6.319 -4.615 1.00 91.81 105 GLY A C 1
ATOM 797 O O . GLY A 1 105 ? 12.243 5.743 -5.703 1.00 91.81 105 GLY A O 1
ATOM 798 N N . PRO A 1 106 ? 12.094 7.639 -4.492 1.00 92.19 106 PRO A N 1
ATOM 799 C CA . PRO A 1 106 ? 11.699 8.471 -5.630 1.00 92.19 106 PRO A CA 1
ATOM 800 C C . PRO A 1 106 ? 12.739 8.489 -6.757 1.00 92.19 106 PRO A C 1
ATOM 802 O O . PRO A 1 106 ? 12.379 8.428 -7.932 1.00 92.19 106 PRO A O 1
ATOM 805 N N . HIS A 1 107 ? 14.030 8.508 -6.409 1.00 93.75 107 HIS A N 1
ATOM 806 C CA . HIS A 1 107 ? 15.117 8.448 -7.384 1.00 93.75 107 HIS A CA 1
ATOM 807 C C . HIS A 1 107 ? 15.173 7.079 -8.075 1.00 93.75 107 HIS A C 1
ATOM 809 O O . HIS A 1 107 ? 15.248 7.016 -9.299 1.00 93.75 107 HIS A O 1
ATOM 815 N N . ILE A 1 108 ? 15.051 5.979 -7.320 1.00 94.25 108 ILE A N 1
ATOM 816 C CA . ILE A 1 108 ? 14.981 4.617 -7.878 1.00 94.25 108 ILE A CA 1
ATOM 817 C C . ILE A 1 108 ? 13.809 4.493 -8.859 1.00 94.25 108 ILE A C 1
ATOM 819 O O . ILE A 1 108 ? 13.970 3.934 -9.947 1.00 94.25 108 ILE A O 1
ATOM 823 N N . LEU A 1 109 ? 12.637 5.025 -8.504 1.00 95.12 109 LEU A N 1
ATOM 824 C CA . LEU A 1 109 ? 11.466 5.021 -9.377 1.00 95.12 109 LEU A CA 1
ATOM 825 C C . LEU A 1 109 ? 11.721 5.817 -10.663 1.00 95.12 109 LEU A C 1
ATOM 827 O O . LEU A 1 109 ? 11.471 5.297 -11.751 1.00 95.12 109 LEU A O 1
ATOM 831 N N . ALA A 1 110 ? 12.250 7.038 -10.549 1.00 96.06 110 ALA A N 1
ATOM 832 C CA . ALA A 1 110 ? 12.549 7.900 -11.692 1.00 96.06 110 ALA A CA 1
ATOM 833 C C . ALA A 1 110 ? 13.590 7.274 -12.637 1.00 96.06 110 ALA A C 1
ATOM 835 O O . ALA A 1 110 ? 13.396 7.246 -13.855 1.00 96.06 110 ALA A O 1
ATOM 836 N N . GLU A 1 111 ? 14.660 6.702 -12.086 1.00 95.00 111 GLU A N 1
ATOM 837 C CA . GLU A 1 111 ? 15.692 6.001 -12.851 1.00 95.00 111 GLU A CA 1
ATOM 838 C C . GLU A 1 111 ? 15.141 4.754 -13.545 1.00 95.00 111 GLU A C 1
ATOM 840 O O . GLU A 1 111 ? 15.393 4.534 -14.732 1.00 95.00 111 GLU A O 1
ATOM 845 N N . THR A 1 112 ? 14.301 3.978 -12.857 1.00 95.69 112 THR A N 1
ATOM 846 C CA . THR A 1 112 ? 13.649 2.802 -13.453 1.00 95.69 112 THR A CA 1
ATOM 847 C C . THR A 1 112 ? 12.703 3.203 -14.588 1.00 95.69 112 THR A C 1
ATOM 849 O O . THR A 1 112 ? 12.694 2.565 -15.642 1.00 95.69 112 THR A O 1
ATOM 852 N N . GLN A 1 113 ? 11.936 4.286 -14.423 1.00 96.31 113 GLN A N 1
ATOM 853 C CA . GLN A 1 113 ? 11.089 4.837 -15.486 1.00 96.31 113 GLN A CA 1
ATOM 854 C C . GLN A 1 113 ? 11.923 5.304 -16.686 1.00 96.31 113 GLN A C 1
ATOM 856 O O . GLN A 1 113 ? 11.552 5.044 -17.831 1.00 96.31 113 GLN A O 1
ATOM 861 N N . SER A 1 114 ? 13.056 5.964 -16.439 1.00 95.94 114 SER A N 1
ATOM 862 C CA . SER A 1 114 ? 13.982 6.414 -17.483 1.00 95.94 114 SER A CA 1
ATOM 863 C C . SER A 1 114 ? 14.595 5.240 -18.255 1.00 95.94 114 SER A C 1
ATOM 865 O O . SER A 1 114 ? 14.623 5.245 -19.490 1.00 95.94 114 SER A O 1
ATOM 867 N N . LEU A 1 115 ? 14.997 4.179 -17.548 1.00 94.56 115 LEU A N 1
ATOM 868 C CA . LEU A 1 115 ? 15.436 2.921 -18.151 1.00 94.56 115 LEU A CA 1
ATOM 869 C C . LEU A 1 115 ? 14.336 2.310 -19.031 1.00 94.56 115 LEU A C 1
ATOM 871 O O . LEU A 1 115 ? 14.603 1.958 -20.177 1.00 94.56 115 LEU A O 1
ATOM 875 N N . CYS A 1 116 ? 13.098 2.222 -18.539 1.00 94.69 116 CYS A N 1
ATOM 876 C CA . CYS A 1 116 ? 11.986 1.663 -19.313 1.00 94.69 116 CYS A CA 1
ATOM 877 C C . CYS A 1 116 ? 11.714 2.463 -20.593 1.00 94.69 116 CYS A C 1
ATOM 879 O O . CYS A 1 116 ? 11.593 1.861 -21.656 1.00 94.69 116 CYS A O 1
ATOM 881 N N . LYS A 1 117 ? 11.724 3.801 -20.526 1.00 93.88 117 LYS A N 1
ATOM 882 C CA . LYS A 1 117 ? 11.611 4.667 -21.716 1.00 93.88 117 LYS A CA 1
ATOM 883 C C . LYS A 1 117 ? 12.755 4.439 -22.706 1.00 93.88 117 LYS A C 1
ATOM 885 O O . LYS A 1 117 ? 12.540 4.404 -23.912 1.00 93.88 117 LYS A O 1
ATOM 890 N N . THR A 1 118 ? 13.975 4.258 -22.203 1.00 93.25 118 THR A N 1
ATOM 891 C CA . THR A 1 118 ? 15.145 3.952 -23.040 1.00 93.25 118 THR A CA 1
ATOM 892 C C . THR A 1 118 ? 14.962 2.622 -23.774 1.00 93.25 118 THR A C 1
ATOM 894 O O . THR A 1 118 ? 15.210 2.547 -24.975 1.00 93.25 118 THR A O 1
ATOM 897 N N . ILE A 1 119 ? 14.462 1.595 -23.082 1.00 92.12 119 ILE A N 1
ATOM 898 C CA . ILE A 1 119 ? 14.143 0.289 -23.675 1.00 92.12 119 ILE A CA 1
ATOM 899 C C . ILE A 1 119 ? 13.044 0.428 -24.739 1.00 92.12 119 ILE A C 1
ATOM 901 O O . ILE A 1 119 ? 13.189 -0.115 -25.831 1.00 92.12 119 ILE A O 1
ATOM 905 N N . GLU A 1 120 ? 11.975 1.176 -24.449 1.00 91.56 120 GLU A N 1
ATOM 906 C CA . GLU A 1 120 ? 10.870 1.435 -25.386 1.00 91.56 120 GLU A CA 1
ATOM 907 C C . GLU A 1 120 ? 11.326 2.152 -26.664 1.00 91.56 120 GLU A C 1
ATOM 909 O O . GLU A 1 120 ? 10.797 1.874 -27.737 1.00 91.56 120 GLU A O 1
ATOM 914 N N . ASN A 1 121 ? 12.342 3.013 -26.571 1.00 89.69 121 ASN A N 1
ATOM 915 C CA . ASN A 1 121 ? 12.916 3.710 -27.724 1.00 89.69 121 ASN A CA 1
ATOM 916 C C . ASN A 1 121 ? 13.900 2.847 -28.533 1.00 89.69 121 ASN A C 1
ATOM 918 O O . ASN A 1 121 ? 14.057 3.057 -29.734 1.00 89.69 121 ASN A O 1
ATOM 922 N N . GLN A 1 122 ? 14.599 1.908 -27.890 1.00 88.12 122 GLN A N 1
ATOM 923 C CA . GLN A 1 122 ? 15.633 1.081 -28.529 1.00 88.12 122 GLN A CA 1
ATOM 924 C C . GLN A 1 122 ? 15.084 -0.210 -29.141 1.00 88.12 122 GLN A C 1
ATOM 926 O O . GLN A 1 122 ? 15.663 -0.746 -30.085 1.00 88.12 122 GLN A O 1
ATOM 931 N N . VAL A 1 123 ? 13.985 -0.729 -28.598 1.00 87.44 123 VAL A N 1
ATOM 932 C CA . VAL A 1 123 ? 13.403 -2.015 -28.978 1.00 87.44 123 VAL A CA 1
ATOM 933 C C . VAL A 1 123 ? 12.075 -1.781 -29.686 1.00 87.44 123 VAL A C 1
ATOM 935 O O . VAL A 1 123 ? 11.235 -1.014 -29.225 1.00 87.44 123 VAL A O 1
ATOM 938 N N . LYS A 1 124 ? 11.824 -2.492 -30.790 1.00 86.50 124 LYS A N 1
ATOM 939 C CA . LYS A 1 124 ? 10.500 -2.491 -31.427 1.00 86.50 124 LYS A CA 1
ATOM 940 C C . LYS A 1 124 ? 9.511 -3.283 -30.567 1.00 86.50 124 LYS A C 1
ATOM 942 O O . LYS A 1 124 ? 9.417 -4.505 -30.682 1.00 86.50 124 LYS A O 1
ATOM 947 N N . ILE A 1 125 ? 8.783 -2.577 -29.709 1.00 86.25 125 ILE A N 1
ATOM 948 C CA . ILE A 1 125 ? 7.815 -3.154 -28.774 1.00 86.25 125 ILE A CA 1
ATOM 949 C C . ILE A 1 125 ? 6.408 -3.149 -29.389 1.00 86.25 125 ILE A C 1
ATOM 951 O O . ILE A 1 125 ? 6.027 -2.236 -30.121 1.00 86.25 125 ILE A O 1
ATOM 955 N N . ALA A 1 126 ? 5.632 -4.202 -29.122 1.00 85.31 126 ALA A N 1
ATOM 956 C CA . ALA A 1 126 ? 4.229 -4.260 -29.525 1.00 85.31 126 ALA A CA 1
ATOM 957 C C . ALA A 1 126 ? 3.416 -3.169 -28.805 1.00 85.31 126 ALA A C 1
ATOM 959 O O . ALA A 1 126 ? 3.645 -2.901 -27.630 1.00 85.31 126 ALA A O 1
ATOM 960 N N . LYS A 1 127 ? 2.450 -2.550 -29.495 1.00 82.31 127 LYS A N 1
ATOM 961 C CA . LYS A 1 127 ? 1.704 -1.371 -29.003 1.00 82.31 127 LYS A CA 1
ATOM 962 C C . LYS A 1 127 ? 0.994 -1.595 -27.654 1.00 82.31 127 LYS A C 1
ATOM 964 O O . LYS A 1 127 ? 0.769 -0.648 -26.905 1.00 82.31 127 LYS A O 1
ATOM 969 N N . ASP A 1 128 ? 0.631 -2.835 -27.355 1.00 88.56 128 ASP A N 1
ATOM 970 C CA . ASP A 1 128 ? -0.067 -3.280 -26.148 1.00 88.56 128 ASP A CA 1
ATOM 971 C C . ASP A 1 128 ? 0.871 -3.734 -25.016 1.00 88.56 128 ASP A C 1
ATOM 973 O O . ASP A 1 128 ? 0.423 -3.963 -23.894 1.00 88.56 128 ASP A O 1
ATOM 977 N N . TRP A 1 129 ? 2.173 -3.857 -25.275 1.00 92.31 129 TRP A N 1
ATOM 978 C CA . TRP A 1 129 ? 3.123 -4.369 -24.298 1.00 92.31 129 TRP A CA 1
ATOM 979 C C . TRP A 1 129 ? 3.618 -3.272 -23.353 1.00 92.31 129 TRP A C 1
ATOM 981 O O . TRP A 1 129 ? 4.052 -2.207 -23.786 1.00 92.31 129 TRP A O 1
ATOM 991 N N . LYS A 1 130 ? 3.577 -3.547 -22.045 1.00 93.06 130 LYS A N 1
ATOM 992 C CA . LYS A 1 130 ? 4.031 -2.628 -20.994 1.00 93.06 130 LYS A CA 1
ATOM 993 C C . LYS A 1 130 ? 5.345 -3.116 -20.398 1.00 93.06 130 LYS A C 1
ATOM 995 O O . LYS A 1 130 ? 5.414 -4.219 -19.856 1.00 93.06 130 LYS A O 1
ATOM 1000 N N . VAL A 1 131 ? 6.386 -2.291 -20.504 1.00 94.50 131 VAL A N 1
ATOM 1001 C CA . VAL A 1 131 ? 7.728 -2.631 -20.008 1.00 94.50 131 VAL A CA 1
ATOM 1002 C C . VAL A 1 131 ? 7.801 -2.475 -18.495 1.00 94.50 131 VAL A C 1
ATOM 1004 O O . VAL A 1 131 ? 8.269 -3.383 -17.810 1.00 94.50 131 VAL A O 1
ATOM 1007 N N . MET A 1 132 ? 7.317 -1.347 -17.977 1.00 95.00 132 MET A N 1
ATOM 1008 C CA . MET A 1 132 ? 7.370 -1.021 -16.554 1.00 95.00 132 MET A CA 1
ATOM 1009 C C . MET A 1 132 ? 6.239 -1.699 -15.783 1.00 95.00 132 MET A C 1
ATOM 1011 O O . MET A 1 132 ? 5.069 -1.544 -16.126 1.00 95.00 132 MET A O 1
ATOM 1015 N N . ASN A 1 133 ? 6.593 -2.402 -14.710 1.00 95.50 133 ASN A N 1
ATOM 1016 C CA . ASN A 1 133 ? 5.658 -3.035 -13.788 1.00 95.50 133 ASN A CA 1
ATOM 1017 C C . ASN A 1 133 ? 6.135 -2.817 -12.345 1.00 95.50 133 ASN A C 1
ATOM 1019 O O . ASN A 1 133 ? 7.339 -2.816 -12.079 1.00 95.50 133 ASN A O 1
ATOM 1023 N N . ILE A 1 134 ? 5.196 -2.6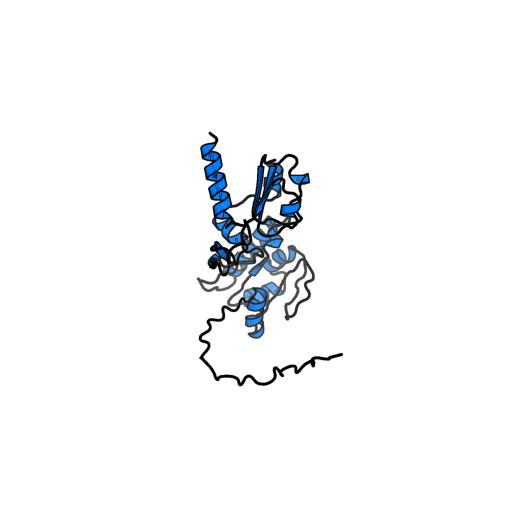71 -11.409 1.00 94.44 134 ILE A N 1
ATOM 1024 C CA . ILE A 1 134 ? 5.486 -2.576 -9.974 1.00 94.44 134 ILE A CA 1
ATOM 1025 C C . ILE A 1 134 ? 4.858 -3.775 -9.268 1.00 94.44 134 ILE A C 1
ATOM 1027 O O . ILE A 1 134 ? 3.678 -4.071 -9.437 1.00 94.44 134 ILE A O 1
ATOM 1031 N N . LEU A 1 135 ? 5.663 -4.481 -8.478 1.00 93.56 135 LEU A N 1
ATOM 1032 C CA . LEU A 1 135 ? 5.227 -5.632 -7.701 1.00 93.56 135 LEU A CA 1
ATOM 1033 C C . LEU A 1 135 ? 4.886 -5.195 -6.276 1.00 93.56 135 LEU A C 1
ATOM 1035 O O . LEU A 1 135 ? 5.779 -4.987 -5.451 1.00 93.56 135 LEU A O 1
ATOM 1039 N N . HIS A 1 136 ? 3.591 -5.074 -6.000 1.00 92.62 136 HIS A N 1
ATOM 1040 C CA . HIS A 1 136 ? 3.063 -4.825 -4.661 1.00 92.62 136 HIS A CA 1
ATOM 1041 C C . HIS A 1 136 ? 3.029 -6.111 -3.826 1.00 92.62 136 HIS A C 1
ATOM 1043 O O . HIS A 1 136 ? 2.822 -7.203 -4.355 1.00 92.62 136 HIS A O 1
ATOM 1049 N N . THR A 1 137 ? 3.223 -5.973 -2.515 1.00 89.88 137 THR A N 1
ATOM 1050 C CA . THR A 1 137 ? 3.243 -7.092 -1.557 1.00 89.88 137 THR A CA 1
ATOM 1051 C C . THR A 1 137 ? 2.002 -7.137 -0.665 1.00 89.88 137 THR A C 1
ATOM 1053 O O . THR A 1 137 ? 1.651 -8.210 -0.183 1.00 89.88 137 THR A O 1
ATOM 1056 N N . ASN A 1 138 ? 1.310 -6.007 -0.485 1.00 89.81 138 ASN A N 1
ATOM 1057 C CA . ASN A 1 138 ? 0.079 -5.911 0.297 1.00 89.81 138 ASN A CA 1
ATOM 1058 C C . ASN A 1 138 ? -1.158 -5.871 -0.623 1.00 89.81 138 ASN A C 1
ATOM 1060 O O . ASN A 1 138 ? -1.201 -5.107 -1.589 1.00 89.81 138 ASN A O 1
ATOM 1064 N N . ALA A 1 139 ? -2.167 -6.688 -0.304 1.00 90.69 139 ALA A N 1
ATOM 1065 C CA . ALA A 1 139 ? -3.419 -6.801 -1.051 1.00 90.69 139 ALA A CA 1
ATOM 1066 C C . ALA A 1 139 ? -4.324 -5.558 -0.947 1.00 90.69 139 ALA A C 1
ATOM 1068 O O . ALA A 1 139 ? -5.171 -5.358 -1.814 1.00 90.69 139 ALA A O 1
ATOM 1069 N N . SER A 1 140 ? -4.166 -4.726 0.089 1.00 92.12 140 SER A N 1
ATOM 1070 C CA . SER A 1 140 ? -4.923 -3.474 0.233 1.00 92.12 140 SER A CA 1
ATOM 1071 C C . SER A 1 140 ? -4.303 -2.305 -0.537 1.00 92.12 140 SER A C 1
ATOM 1073 O O . SER A 1 140 ? -5.005 -1.350 -0.861 1.00 92.12 140 SER A O 1
ATOM 1075 N N . GLN A 1 141 ? -3.007 -2.380 -0.863 1.00 92.81 141 GLN A N 1
ATOM 1076 C CA . GLN A 1 141 ? -2.240 -1.225 -1.331 1.00 92.81 141 GLN A CA 1
ATOM 1077 C C . GLN A 1 141 ? -2.757 -0.663 -2.655 1.00 92.81 141 GLN A C 1
ATOM 1079 O O . GLN A 1 141 ? -2.906 0.547 -2.784 1.00 92.81 141 GLN A O 1
ATOM 1084 N N . VAL A 1 142 ? -3.023 -1.521 -3.644 1.00 94.56 142 VAL A N 1
ATOM 1085 C CA . VAL A 1 142 ? -3.437 -1.062 -4.981 1.00 94.56 142 VAL A CA 1
ATOM 1086 C C . VAL A 1 142 ? -4.803 -0.387 -4.913 1.00 94.56 142 VAL A C 1
ATOM 1088 O O . VAL A 1 142 ? -4.950 0.731 -5.388 1.00 94.56 142 VAL A O 1
ATOM 1091 N N . ALA A 1 143 ? -5.765 -1.004 -4.222 1.00 95.00 143 ALA A N 1
ATOM 1092 C CA . ALA A 1 143 ? -7.086 -0.415 -4.026 1.00 95.00 143 ALA A CA 1
ATOM 1093 C C . ALA A 1 143 ? -7.020 0.920 -3.261 1.00 95.00 143 ALA A C 1
ATOM 1095 O O . ALA A 1 143 ? -7.732 1.859 -3.600 1.00 95.00 143 ALA A O 1
ATOM 1096 N N . ALA A 1 144 ? -6.150 1.032 -2.250 1.00 94.50 144 ALA A N 1
ATOM 1097 C CA . ALA A 1 144 ? -5.952 2.285 -1.523 1.00 94.50 144 ALA A CA 1
ATOM 1098 C C . ALA A 1 144 ? -5.402 3.396 -2.436 1.00 94.50 144 ALA A C 1
ATOM 1100 O O . ALA A 1 144 ? -5.893 4.525 -2.399 1.00 94.50 144 ALA A O 1
ATOM 1101 N N . LEU A 1 145 ? -4.427 3.069 -3.292 1.00 93.81 145 LEU A N 1
ATOM 1102 C CA . LEU A 1 145 ? -3.880 4.004 -4.277 1.00 93.81 145 LEU A CA 1
ATOM 1103 C C . LEU A 1 145 ? -4.937 4.425 -5.312 1.00 93.81 145 LEU A C 1
ATOM 1105 O O . LEU A 1 145 ? -5.030 5.613 -5.618 1.00 93.81 145 LEU A O 1
ATOM 1109 N N . ASP A 1 146 ? -5.774 3.495 -5.784 1.00 94.50 146 ASP A N 1
ATOM 1110 C CA . ASP A 1 146 ? -6.881 3.783 -6.711 1.00 94.50 146 ASP A CA 1
ATOM 1111 C C . ASP A 1 146 ? -7.933 4.718 -6.087 1.00 94.50 146 ASP A C 1
ATOM 1113 O O . ASP A 1 146 ? -8.468 5.598 -6.761 1.00 94.50 146 ASP A O 1
ATOM 1117 N N . LEU A 1 147 ? -8.195 4.576 -4.782 1.00 95.00 147 LEU A N 1
ATOM 1118 C CA . LEU A 1 147 ? -9.068 5.470 -4.010 1.00 95.00 147 LEU A CA 1
ATOM 1119 C C . LEU A 1 147 ? -8.417 6.827 -3.683 1.00 95.00 147 LEU A C 1
ATOM 1121 O O . LEU A 1 147 ? -9.061 7.692 -3.091 1.00 95.00 147 LEU A O 1
ATOM 1125 N N . GLY A 1 148 ? -7.151 7.032 -4.057 1.00 95.31 148 GLY A N 1
ATOM 1126 C CA . GLY A 1 148 ? -6.439 8.293 -3.872 1.00 95.31 148 GLY A CA 1
ATOM 1127 C C . GLY A 1 148 ? -5.798 8.474 -2.496 1.00 95.31 148 GLY A C 1
ATOM 1128 O O . GLY A 1 148 ? -5.471 9.609 -2.141 1.00 95.31 148 GLY A O 1
ATOM 1129 N N . TYR A 1 149 ? -5.591 7.397 -1.733 1.00 93.19 149 TYR A N 1
ATOM 1130 C CA . TYR A 1 149 ? -4.837 7.446 -0.478 1.00 93.19 149 TYR A CA 1
ATOM 1131 C C . TYR A 1 149 ? -3.359 7.692 -0.798 1.00 93.19 149 TYR A C 1
ATOM 1133 O O . TYR A 1 149 ? -2.787 7.038 -1.669 1.00 93.19 149 TYR A O 1
ATOM 1141 N N . LYS A 1 150 ? -2.749 8.669 -0.119 1.00 86.94 150 LYS A N 1
ATOM 1142 C CA . LYS A 1 150 ? -1.405 9.175 -0.462 1.00 86.94 150 LYS A CA 1
ATOM 1143 C C . LYS A 1 150 ? -0.471 9.360 0.730 1.00 86.94 150 LYS A C 1
ATOM 1145 O O . LYS A 1 150 ? 0.731 9.441 0.514 1.00 86.94 150 LYS A O 1
ATOM 1150 N N . ALA A 1 151 ? -1.017 9.443 1.943 1.00 78.31 151 ALA A N 1
ATOM 1151 C CA . ALA A 1 151 ? -0.241 9.796 3.122 1.00 78.31 151 ALA A CA 1
ATOM 1152 C C . ALA A 1 151 ? 0.826 8.738 3.423 1.00 78.31 151 ALA A C 1
ATOM 1154 O O . ALA A 1 151 ? 0.528 7.542 3.503 1.00 78.31 151 ALA A O 1
ATOM 1155 N N . THR A 1 152 ? 2.061 9.190 3.617 1.00 85.81 152 THR A N 1
ATOM 1156 C CA . THR A 1 152 ? 3.130 8.347 4.160 1.00 85.81 152 THR A CA 1
ATOM 1157 C C . THR A 1 152 ? 3.034 8.270 5.684 1.00 85.81 152 THR A C 1
ATOM 1159 O O . THR A 1 152 ? 2.391 9.097 6.332 1.00 85.81 152 THR A O 1
ATOM 1162 N N . LEU A 1 153 ? 3.699 7.279 6.283 1.00 87.12 153 LEU A N 1
ATOM 1163 C CA . LEU A 1 153 ? 3.763 7.168 7.742 1.00 87.12 153 LEU A CA 1
ATOM 1164 C C . LEU A 1 153 ? 4.437 8.397 8.378 1.00 87.12 153 LEU A C 1
ATOM 1166 O O . LEU A 1 153 ? 4.014 8.834 9.443 1.00 87.12 153 LEU A O 1
ATOM 1170 N N . GLU A 1 154 ? 5.448 8.965 7.717 1.00 87.62 154 GLU A N 1
ATOM 1171 C CA . GLU A 1 154 ? 6.147 10.171 8.178 1.00 87.62 154 GLU A CA 1
ATOM 1172 C C . GLU A 1 154 ? 5.222 11.396 8.153 1.00 87.62 154 GLU A C 1
ATOM 1174 O O . GLU A 1 154 ? 5.121 12.117 9.141 1.00 87.62 154 GLU A O 1
ATOM 1179 N N . GLU A 1 155 ? 4.483 11.604 7.058 1.00 89.81 155 GLU A N 1
ATOM 1180 C CA . GLU A 1 155 ? 3.483 12.678 6.961 1.00 89.81 155 GLU A CA 1
ATOM 1181 C C . GLU A 1 155 ? 2.389 12.537 8.022 1.00 89.81 155 GLU A C 1
ATOM 1183 O O . GLU A 1 155 ? 1.996 13.523 8.646 1.00 89.81 155 GLU A O 1
ATOM 1188 N N . LEU A 1 156 ? 1.922 11.308 8.261 1.00 90.06 156 LEU A N 1
ATOM 1189 C CA . LEU A 1 156 ? 0.918 11.029 9.279 1.00 90.06 156 LEU A CA 1
ATOM 1190 C C . LEU A 1 156 ? 1.440 11.340 10.689 1.00 90.06 156 LEU A C 1
ATOM 1192 O O . LEU A 1 156 ? 0.722 11.961 11.470 1.00 90.06 156 LEU A O 1
ATOM 1196 N N . GLN A 1 157 ? 2.678 10.959 11.010 1.00 90.06 157 GLN A N 1
ATOM 1197 C CA . GLN A 1 157 ? 3.310 11.276 12.298 1.00 90.06 157 GLN A CA 1
ATOM 1198 C C . GLN A 1 157 ? 3.467 12.788 12.489 1.00 90.06 157 GLN A C 1
ATOM 1200 O O . GLN A 1 157 ? 3.066 13.321 13.520 1.00 90.06 157 GLN A O 1
ATOM 1205 N N . ASN A 1 158 ? 3.955 13.489 11.463 1.00 90.81 158 ASN A N 1
ATOM 1206 C CA . ASN A 1 158 ? 4.139 14.942 11.491 1.00 90.81 158 ASN A CA 1
ATOM 1207 C C . ASN A 1 158 ? 2.820 15.717 11.624 1.00 90.81 158 ASN A C 1
ATOM 1209 O O . ASN A 1 158 ? 2.825 16.863 12.063 1.00 90.81 158 ASN A O 1
ATOM 1213 N N . SER A 1 159 ? 1.693 15.115 11.233 1.00 91.25 159 SER A N 1
ATOM 1214 C CA . SER A 1 159 ? 0.374 15.739 11.372 1.00 91.25 159 SER A CA 1
ATOM 1215 C C . SER A 1 159 ? -0.172 15.739 12.806 1.00 91.25 159 SER A C 1
ATOM 1217 O O . SER A 1 159 ? -1.179 16.399 13.053 1.00 91.25 159 SER A O 1
ATOM 1219 N N . GLU A 1 160 ? 0.467 15.005 13.729 1.00 90.81 160 GLU A N 1
ATOM 1220 C CA . GLU A 1 160 ? 0.078 14.870 15.142 1.00 90.81 160 GLU A CA 1
ATOM 1221 C C . GLU A 1 160 ? -1.444 14.688 15.340 1.00 90.81 160 GLU A C 1
ATOM 1223 O O . GLU A 1 160 ? -2.115 15.505 15.985 1.00 90.81 160 GLU A O 1
ATOM 1228 N N . PRO A 1 161 ? -2.042 13.628 14.763 1.00 93.38 161 PRO A N 1
ATOM 1229 C CA . PRO A 1 161 ? -3.489 13.497 14.731 1.00 93.38 161 PRO A CA 1
ATOM 1230 C C . PRO A 1 161 ? -4.058 13.331 16.143 1.00 93.38 161 PRO A C 1
ATOM 1232 O O . PRO A 1 161 ? -3.539 12.578 16.960 1.00 93.38 161 PRO A O 1
ATOM 1235 N N . ARG A 1 162 ? -5.195 13.968 16.442 1.00 94.88 162 ARG A N 1
ATOM 1236 C CA . ARG A 1 162 ? -5.889 13.740 17.728 1.00 94.88 162 ARG A CA 1
ATOM 1237 C C . ARG A 1 162 ? -6.455 12.327 17.853 1.00 94.88 162 ARG A C 1
ATOM 1239 O O . ARG A 1 162 ? -6.575 11.816 18.961 1.00 94.88 162 ARG A O 1
ATOM 1246 N N . MET A 1 163 ? -6.817 11.716 16.730 1.00 94.12 163 MET A N 1
ATOM 1247 C CA . MET A 1 163 ? -7.385 10.376 16.663 1.00 94.12 163 MET A CA 1
ATOM 1248 C C . MET A 1 163 ? -6.789 9.634 15.470 1.00 94.12 163 MET A C 1
ATOM 1250 O O . MET A 1 163 ? -6.683 10.201 14.383 1.00 94.12 163 MET A O 1
ATOM 1254 N N . LEU A 1 164 ? -6.421 8.372 15.676 1.00 95.12 164 LEU A N 1
ATOM 1255 C CA . LEU A 1 164 ? -5.821 7.509 14.664 1.00 95.12 164 LEU A CA 1
ATOM 1256 C C . LEU A 1 164 ? -6.639 6.223 14.529 1.00 95.12 164 LEU A C 1
ATOM 1258 O O . LEU A 1 164 ? -6.791 5.484 15.498 1.00 95.12 164 LEU A O 1
ATOM 1262 N N . PHE A 1 165 ? -7.130 5.941 13.322 1.00 95.38 165 PHE A N 1
ATOM 1263 C CA . PHE A 1 165 ? -7.782 4.671 13.000 1.00 95.38 165 PHE A CA 1
ATOM 1264 C C . PHE A 1 165 ? -6.788 3.713 12.342 1.00 95.38 165 PHE A C 1
ATOM 1266 O O . PHE A 1 165 ? -6.233 4.017 11.286 1.00 95.38 165 PHE A O 1
ATOM 1273 N N . LEU A 1 166 ? -6.606 2.537 12.938 1.00 95.69 166 LEU A N 1
ATOM 1274 C CA . LEU A 1 166 ? -5.802 1.444 12.400 1.00 95.69 166 LEU A CA 1
ATOM 1275 C C . LEU A 1 166 ? -6.735 0.371 11.829 1.00 95.69 166 LEU A C 1
ATOM 1277 O O . LEU A 1 166 ? -7.376 -0.363 12.576 1.00 95.69 166 LEU A O 1
ATOM 1281 N N . LEU A 1 167 ? -6.830 0.283 10.501 1.00 95.44 167 LEU A N 1
ATOM 1282 C CA . LEU A 1 167 ? -7.662 -0.710 9.810 1.00 95.44 167 LEU A CA 1
ATOM 1283 C C . LEU A 1 167 ? -6.858 -1.990 9.552 1.00 95.44 167 LEU A C 1
ATOM 1285 O O . LEU A 1 167 ? -6.307 -2.169 8.468 1.00 95.44 167 LEU A O 1
ATOM 1289 N N . GLY A 1 168 ? -6.756 -2.855 10.563 1.00 93.38 168 GLY A N 1
ATOM 1290 C CA . GLY A 1 168 ? -5.961 -4.086 10.512 1.00 93.38 168 GLY A CA 1
ATOM 1291 C C . GLY A 1 168 ? -4.484 -3.821 10.212 1.00 93.38 168 GLY A C 1
ATOM 1292 O O . GLY A 1 168 ? -3.839 -4.636 9.558 1.00 93.38 168 GLY A O 1
ATOM 1293 N N . ALA A 1 169 ? -3.997 -2.640 10.602 1.00 93.38 169 ALA A N 1
ATOM 1294 C CA . ALA A 1 169 ? -2.617 -2.217 10.422 1.00 93.38 169 ALA A CA 1
ATOM 1295 C C . ALA A 1 169 ? -1.805 -2.684 11.632 1.00 93.38 169 ALA A C 1
ATOM 1297 O O . ALA A 1 169 ? -1.987 -2.175 12.739 1.00 93.38 169 ALA A O 1
ATOM 1298 N N . ASP A 1 170 ? -0.946 -3.675 11.404 1.00 91.88 170 ASP A N 1
ATOM 1299 C CA . ASP A 1 170 ? -0.170 -4.381 12.430 1.00 91.88 170 ASP A CA 1
ATOM 1300 C C . ASP A 1 170 ? 1.346 -4.282 12.176 1.00 91.88 170 ASP A C 1
ATOM 1302 O O . ASP A 1 170 ? 2.148 -5.019 12.749 1.00 91.88 170 ASP A O 1
ATOM 1306 N N . GLU A 1 171 ? 1.781 -3.366 11.306 1.00 88.12 171 GLU A N 1
ATOM 1307 C CA . GLU A 1 171 ? 3.196 -3.164 11.028 1.00 88.12 171 GLU A CA 1
ATOM 1308 C C . GLU A 1 171 ? 3.947 -2.649 12.266 1.00 88.12 171 GLU A C 1
ATOM 1310 O O . GLU A 1 171 ? 3.617 -1.610 12.837 1.00 88.12 171 GLU A O 1
ATOM 1315 N N . SER A 1 172 ? 5.057 -3.305 12.618 1.00 84.31 172 SER A N 1
ATOM 1316 C CA . SER A 1 172 ? 5.898 -2.941 13.772 1.00 84.31 172 SER A CA 1
ATOM 1317 C C . SER A 1 172 ? 6.514 -1.533 13.699 1.00 84.31 172 SER A C 1
ATOM 1319 O O . SER A 1 172 ? 7.096 -1.045 14.670 1.00 84.31 172 SER A O 1
ATOM 1321 N N . SER A 1 173 ? 6.456 -0.883 12.532 1.00 87.31 173 SER A N 1
ATOM 1322 C CA . SER A 1 173 ? 6.860 0.514 12.338 1.00 87.31 173 SER A CA 1
ATOM 1323 C C . SER A 1 173 ? 5.870 1.518 12.937 1.00 87.31 173 SER A C 1
ATOM 1325 O O . SER A 1 173 ? 6.253 2.657 13.202 1.00 87.31 173 SER A O 1
ATOM 1327 N N . ILE A 1 174 ? 4.615 1.121 13.151 1.00 90.94 174 ILE A N 1
ATOM 1328 C CA . ILE A 1 174 ? 3.573 1.948 13.764 1.00 90.94 174 ILE A CA 1
ATOM 1329 C C . ILE A 1 174 ? 3.696 1.781 15.276 1.00 90.94 174 ILE A C 1
ATOM 1331 O O . ILE A 1 174 ? 3.254 0.781 15.828 1.00 90.94 174 ILE A O 1
ATOM 1335 N N . LYS A 1 175 ? 4.330 2.727 15.967 1.00 92.12 175 LYS A N 1
ATOM 1336 C CA . LYS A 1 175 ? 4.538 2.635 17.418 1.00 92.12 175 LYS A CA 1
ATOM 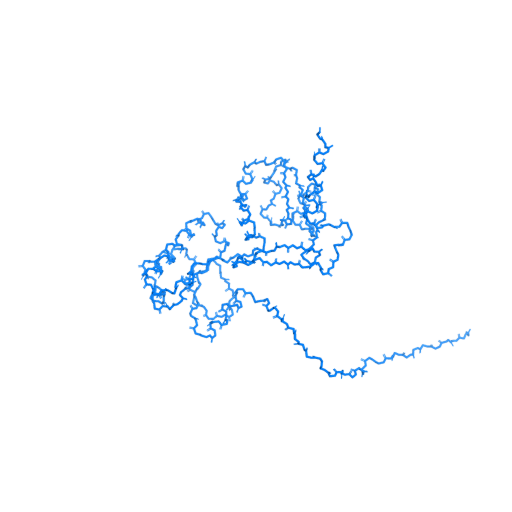1337 C C . LYS A 1 175 ? 3.791 3.732 18.159 1.00 92.12 175 LYS A C 1
ATOM 1339 O O . LYS A 1 175 ? 3.708 4.848 17.649 1.00 92.12 175 LYS A O 1
ATOM 1344 N N . LYS A 1 176 ? 3.286 3.436 19.362 1.00 90.00 176 LYS A N 1
ATOM 1345 C CA . LYS A 1 176 ? 2.497 4.389 20.163 1.00 90.00 176 LYS A CA 1
ATOM 1346 C C . LYS A 1 176 ? 3.276 5.668 20.464 1.00 90.00 176 LYS A C 1
ATOM 1348 O O . LYS A 1 176 ? 2.707 6.753 20.428 1.00 90.00 176 LYS A O 1
ATOM 1353 N N . GLU A 1 177 ? 4.584 5.553 20.684 1.00 91.44 177 GLU A N 1
ATOM 1354 C CA . GLU A 1 177 ? 5.453 6.690 20.998 1.00 91.44 177 GLU A CA 1
ATOM 1355 C C . GLU A 1 177 ? 5.508 7.705 19.849 1.00 91.44 177 GLU A C 1
ATOM 1357 O O . GLU A 1 177 ? 5.625 8.901 20.098 1.00 91.44 177 GLU A O 1
ATOM 1362 N N . ASN A 1 178 ? 5.344 7.247 18.602 1.00 89.81 178 ASN A N 1
ATOM 1363 C CA . ASN A 1 178 ? 5.344 8.109 17.419 1.00 89.81 178 ASN A CA 1
ATOM 1364 C C . ASN A 1 178 ? 4.037 8.904 17.258 1.00 89.81 178 ASN A C 1
ATOM 1366 O O . ASN A 1 178 ? 3.968 9.787 16.409 1.00 89.81 178 ASN A O 1
ATOM 1370 N N . PHE A 1 179 ? 3.003 8.580 18.039 1.00 89.88 179 PHE A N 1
ATOM 1371 C CA . PHE A 1 179 ? 1.684 9.212 17.976 1.00 89.88 179 PHE A CA 1
ATOM 1372 C C . PHE A 1 179 ? 1.289 9.894 19.296 1.00 89.88 179 PHE A C 1
ATOM 1374 O O . PHE A 1 179 ? 0.165 10.356 19.442 1.00 89.88 179 PHE A O 1
ATOM 1381 N N . GLY A 1 180 ? 2.208 10.020 20.261 1.00 83.62 180 GLY A N 1
ATOM 1382 C CA . GLY A 1 180 ? 2.045 10.866 21.448 1.00 83.62 180 GLY A CA 1
ATOM 1383 C C . GLY A 1 180 ? 0.704 10.699 22.181 1.00 83.62 180 GLY A C 1
ATOM 1384 O O . GLY A 1 180 ? 0.489 9.714 22.881 1.00 83.62 180 GLY A O 1
ATOM 1385 N N . LYS A 1 181 ? -0.174 11.708 22.057 1.00 87.62 181 LYS A N 1
ATOM 1386 C CA . LYS A 1 181 ? -1.499 11.782 22.710 1.00 87.62 181 LYS A CA 1
ATOM 1387 C C . LYS A 1 181 ? -2.669 11.387 21.796 1.00 87.62 181 LYS A C 1
ATOM 1389 O O . LYS A 1 181 ? -3.817 11.639 22.161 1.00 87.62 181 LYS A O 1
ATOM 1394 N N . SER A 1 182 ? -2.406 10.846 20.607 1.00 95.62 182 SER A N 1
ATOM 1395 C CA . SER A 1 182 ? -3.460 10.371 19.712 1.00 95.62 182 SER A CA 1
ATOM 1396 C C . SER A 1 182 ? -4.307 9.313 20.409 1.00 95.62 182 SER A C 1
ATOM 1398 O O . SER A 1 182 ? -3.769 8.381 20.999 1.00 95.62 182 SER A O 1
ATOM 1400 N N . PHE A 1 183 ? -5.626 9.426 20.283 1.00 96.44 183 PHE A N 1
ATOM 1401 C CA . PHE A 1 183 ? -6.538 8.352 20.647 1.00 96.44 183 PHE A CA 1
ATOM 1402 C C . PHE A 1 183 ? -6.564 7.306 19.527 1.00 96.44 183 PHE A C 1
ATOM 1404 O O . PHE A 1 183 ? -7.012 7.596 18.413 1.00 96.44 183 PHE A O 1
ATOM 1411 N N . ILE A 1 184 ? -6.049 6.110 19.797 1.00 96.62 184 ILE A N 1
ATOM 1412 C CA . ILE A 1 184 ? -5.849 5.061 18.795 1.00 96.62 184 ILE A CA 1
ATOM 1413 C C . ILE A 1 184 ? -7.025 4.081 18.828 1.00 96.62 184 ILE A C 1
ATOM 1415 O O . ILE A 1 184 ? -7.265 3.403 19.828 1.00 96.62 184 ILE A O 1
ATOM 1419 N N . VAL A 1 185 ? -7.726 3.963 17.701 1.00 97.06 185 VAL A N 1
ATOM 1420 C CA . VAL A 1 185 ? -8.807 2.997 17.484 1.00 97.06 185 VAL A CA 1
ATOM 1421 C C . VAL A 1 185 ? -8.334 1.934 16.501 1.00 97.06 185 VAL A C 1
ATOM 1423 O O . VAL A 1 185 ? -8.054 2.239 15.342 1.00 97.06 185 VAL A O 1
ATOM 1426 N N . TYR A 1 186 ? -8.284 0.678 16.932 1.00 97.69 186 TYR A N 1
ATOM 1427 C CA . TYR A 1 186 ? -7.944 -0.451 16.066 1.00 97.69 186 TYR A CA 1
ATOM 1428 C C . TYR A 1 186 ? -9.207 -1.184 15.610 1.00 97.69 186 TYR A C 1
ATOM 1430 O O . TYR A 1 186 ? -10.025 -1.594 16.432 1.00 97.69 186 TYR A O 1
ATOM 1438 N N . ILE A 1 187 ? -9.360 -1.363 14.298 1.00 97.44 187 ILE A N 1
ATOM 1439 C CA . ILE A 1 187 ? -10.404 -2.176 13.669 1.00 97.44 187 ILE A CA 1
ATOM 1440 C C . ILE A 1 187 ? -9.716 -3.329 12.950 1.00 97.44 187 ILE A C 1
ATOM 1442 O O . ILE A 1 187 ? -9.147 -3.135 11.879 1.00 97.44 187 ILE A O 1
ATOM 1446 N N . GLY A 1 188 ? -9.783 -4.534 13.502 1.00 95.62 188 GLY A N 1
ATOM 1447 C CA . GLY A 1 188 ? -9.108 -5.688 12.915 1.00 95.62 188 GLY A CA 1
ATOM 1448 C C . GLY A 1 188 ? -9.635 -7.013 13.439 1.00 95.62 188 GLY A C 1
ATOM 1449 O O . GLY A 1 188 ? -10.436 -7.061 14.371 1.00 95.62 188 GLY A O 1
ATOM 1450 N N . SER A 1 189 ? -9.211 -8.094 12.788 1.00 94.50 189 SER A N 1
ATOM 1451 C CA . SER A 1 189 ? -9.662 -9.458 13.103 1.00 94.50 189 SER A CA 1
ATOM 1452 C C . SER A 1 189 ? -8.742 -10.193 14.079 1.00 94.50 189 SER A C 1
ATOM 1454 O O . SER A 1 189 ? -9.172 -11.155 14.708 1.00 94.50 189 SER A O 1
ATOM 1456 N N . HIS A 1 190 ? -7.488 -9.753 14.206 1.00 93.88 190 HIS A N 1
ATOM 1457 C CA . HIS A 1 190 ? -6.473 -10.373 15.053 1.00 93.88 190 HIS A CA 1
ATOM 1458 C C . HIS A 1 190 ? -5.970 -9.363 16.086 1.00 93.88 190 HIS A C 1
ATOM 1460 O O . HIS A 1 190 ? -6.004 -8.159 15.855 1.00 93.88 190 HIS A O 1
ATOM 1466 N N . GLY A 1 191 ? -5.533 -9.860 17.241 1.00 90.12 191 GLY A N 1
ATOM 1467 C CA . GLY A 1 191 ? -4.957 -9.044 18.307 1.00 90.12 191 GLY A CA 1
ATOM 1468 C C . GLY A 1 191 ? -3.434 -9.075 18.273 1.00 90.12 191 GLY A C 1
ATOM 1469 O O . GLY A 1 191 ? -2.839 -9.701 19.144 1.00 90.12 191 GLY A O 1
ATOM 1470 N N . ASP A 1 192 ? -2.824 -8.467 17.255 1.00 91.75 192 ASP A N 1
ATOM 1471 C CA . ASP A 1 192 ? -1.363 -8.366 17.132 1.00 91.75 192 ASP A C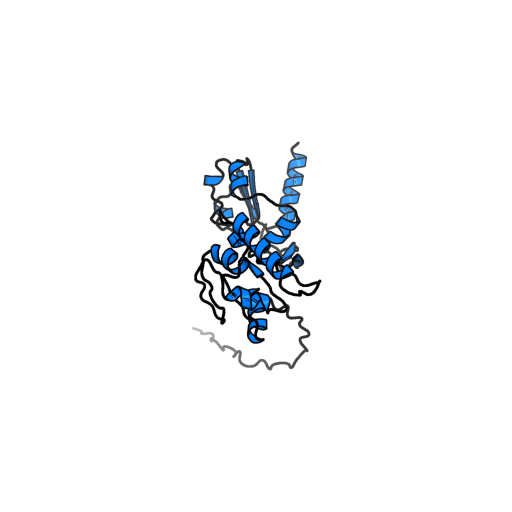A 1
ATOM 1472 C C . ASP A 1 192 ? -0.876 -6.965 17.569 1.00 91.75 192 ASP A C 1
ATOM 1474 O O . ASP A 1 192 ? -1.519 -6.289 18.382 1.00 91.75 192 ASP A O 1
ATOM 1478 N N . HIS A 1 193 ? 0.270 -6.524 17.052 1.00 93.56 193 HIS A N 1
ATOM 1479 C CA . HIS A 1 193 ? 0.916 -5.258 17.384 1.00 93.56 193 HIS A CA 1
ATOM 1480 C C . HIS A 1 193 ? -0.033 -4.047 17.364 1.00 93.56 193 HIS A C 1
ATOM 1482 O O . HIS A 1 193 ? -0.062 -3.294 18.340 1.00 93.56 193 HIS A O 1
ATOM 1488 N N . GLY A 1 194 ? -0.855 -3.870 16.324 1.00 93.31 194 GLY A N 1
ATOM 1489 C CA . GLY A 1 194 ? -1.757 -2.720 16.198 1.00 93.31 194 GLY A CA 1
ATOM 1490 C C . GLY A 1 194 ? -2.854 -2.695 17.264 1.00 93.31 194 GLY A C 1
ATOM 1491 O O . GLY A 1 194 ? -3.182 -1.635 17.798 1.00 93.31 194 GLY A O 1
ATOM 1492 N N . ALA A 1 195 ? -3.371 -3.866 17.637 1.00 95.31 195 ALA A N 1
ATOM 1493 C CA . ALA A 1 195 ? -4.332 -3.997 18.727 1.00 95.31 195 ALA A CA 1
ATOM 1494 C C . ALA A 1 195 ? -3.688 -3.728 20.097 1.00 95.31 195 ALA A C 1
ATOM 1496 O O . ALA A 1 195 ? -4.329 -3.145 20.968 1.00 95.31 195 ALA A O 1
ATOM 1497 N N . SER A 1 196 ? -2.422 -4.119 20.286 1.00 94.69 196 SER A N 1
ATOM 1498 C CA . SER A 1 196 ? -1.714 -3.960 21.565 1.00 94.69 196 SER A CA 1
ATOM 1499 C C . SER A 1 196 ? -1.471 -2.499 21.962 1.00 94.69 196 SER A C 1
ATOM 1501 O O . SER A 1 196 ? -1.420 -2.180 23.149 1.00 94.69 196 SER A O 1
ATOM 1503 N N . ILE A 1 197 ? -1.340 -1.606 20.977 1.00 95.00 197 ILE A N 1
ATOM 1504 C CA . ILE A 1 197 ? -1.084 -0.176 21.199 1.00 95.00 197 ILE A CA 1
ATOM 1505 C C . ILE A 1 197 ? -2.362 0.673 21.256 1.00 95.00 197 ILE A C 1
ATOM 1507 O O . ILE A 1 197 ? -2.297 1.846 21.642 1.00 95.00 197 ILE A O 1
ATOM 1511 N N . ALA A 1 198 ? -3.503 0.099 20.868 1.00 96.44 198 ALA A N 1
ATOM 1512 C CA . ALA A 1 198 ? -4.772 0.799 20.747 1.00 96.44 198 ALA A CA 1
ATOM 1513 C C . ALA A 1 198 ? -5.382 1.150 22.108 1.00 96.44 198 ALA A C 1
ATOM 1515 O O . ALA A 1 198 ? -5.249 0.411 23.082 1.00 96.44 198 ALA A O 1
ATOM 1516 N N . ASP A 1 199 ? -6.099 2.270 22.160 1.00 96.56 199 ASP A N 1
ATOM 1517 C CA . ASP A 1 199 ? -6.901 2.646 23.324 1.00 96.56 199 ASP A CA 1
ATOM 1518 C C . ASP A 1 199 ? -8.284 1.975 23.268 1.00 96.56 199 ASP A C 1
ATOM 1520 O O . ASP A 1 199 ? -8.864 1.644 24.302 1.00 96.56 199 ASP A O 1
ATOM 1524 N N . VAL A 1 200 ? -8.801 1.724 22.057 1.00 96.88 200 VAL A N 1
ATOM 1525 C CA . VAL A 1 200 ? -10.035 0.962 21.813 1.00 96.88 200 VAL A CA 1
ATOM 1526 C C . VAL A 1 200 ? -9.839 -0.027 20.670 1.00 96.88 200 VAL A C 1
ATOM 1528 O O . VAL A 1 200 ? -9.339 0.323 19.601 1.00 96.88 200 VAL A O 1
ATOM 1531 N N . VAL A 1 201 ? -10.314 -1.256 20.878 1.00 97.50 201 VAL A N 1
ATOM 1532 C CA . VAL A 1 201 ? -10.336 -2.319 19.868 1.00 97.50 201 VAL A CA 1
ATOM 1533 C C . VAL A 1 201 ? -11.777 -2.597 19.450 1.00 97.50 201 VAL A C 1
ATOM 1535 O O . VAL A 1 201 ? -12.628 -2.929 20.274 1.00 97.50 201 VAL A O 1
ATOM 1538 N N . LEU A 1 202 ? -12.043 -2.487 18.151 1.00 97.31 202 LEU A N 1
ATOM 1539 C CA . LEU A 1 202 ? -13.317 -2.814 17.524 1.00 97.31 202 LEU A CA 1
ATOM 1540 C C . LEU A 1 202 ? -13.133 -4.077 16.662 1.00 97.31 202 LEU A C 1
ATOM 1542 O O . LEU A 1 202 ? -12.376 -4.048 15.690 1.00 97.31 202 LEU A O 1
ATOM 1546 N N . PRO A 1 203 ? -13.800 -5.197 16.989 1.00 97.06 203 PRO A N 1
ATOM 1547 C CA . PRO A 1 203 ? -13.553 -6.470 16.318 1.00 97.06 203 PRO A CA 1
ATOM 1548 C C . PRO A 1 203 ? -14.090 -6.461 14.878 1.00 97.06 203 PRO A C 1
ATOM 1550 O O . PRO A 1 203 ? -15.303 -6.457 14.643 1.00 97.06 203 PRO A O 1
ATOM 1553 N N . GLY A 1 204 ? -13.170 -6.468 13.914 1.00 96.75 204 GLY A N 1
ATOM 1554 C CA . GLY A 1 204 ? -13.426 -6.567 12.478 1.00 96.75 204 GLY A CA 1
ATOM 1555 C C . GLY A 1 204 ? -13.496 -8.015 11.986 1.00 96.75 204 GLY A C 1
ATOM 1556 O O . GLY A 1 204 ? -13.114 -8.951 12.686 1.00 96.75 204 GLY A O 1
ATOM 1557 N N . ALA A 1 205 ? -13.975 -8.207 10.759 1.00 96.69 205 ALA A N 1
ATOM 1558 C CA . ALA A 1 205 ? -14.116 -9.531 10.150 1.00 96.69 205 ALA A CA 1
ATOM 1559 C C . ALA A 1 205 ? -12.876 -9.909 9.321 1.00 96.69 205 ALA A C 1
ATOM 1561 O O . ALA A 1 205 ? -12.296 -9.066 8.624 1.00 96.69 205 ALA A O 1
ATOM 1562 N N . ALA A 1 206 ? -12.487 -11.185 9.328 1.00 95.69 206 ALA A N 1
ATOM 1563 C CA . ALA A 1 206 ? -11.425 -11.700 8.463 1.00 95.69 206 ALA A CA 1
ATOM 1564 C C . ALA A 1 206 ? -11.853 -11.718 6.980 1.00 95.69 206 ALA A C 1
ATOM 1566 O O . ALA A 1 206 ? -13.028 -11.581 6.638 1.00 95.69 206 ALA A O 1
ATOM 1567 N N . TYR A 1 207 ? -10.898 -11.897 6.063 1.00 94.12 207 TYR A N 1
ATOM 1568 C CA . TYR A 1 207 ? -11.163 -11.865 4.615 1.00 94.12 207 TYR A CA 1
ATOM 1569 C C . TYR A 1 207 ? -12.114 -12.977 4.128 1.00 94.12 207 TYR A C 1
ATOM 1571 O O . TYR A 1 207 ? -12.797 -12.796 3.123 1.00 94.12 207 TYR A O 1
ATOM 1579 N N . THR A 1 208 ? -12.197 -14.104 4.842 1.00 95.88 208 THR A N 1
ATOM 1580 C CA . THR A 1 208 ? -13.131 -15.215 4.571 1.00 95.88 208 THR A CA 1
ATOM 1581 C C . THR A 1 208 ? -14.533 -14.987 5.136 1.00 95.88 208 THR A C 1
ATOM 1583 O O . THR A 1 208 ? -15.466 -15.708 4.783 1.00 95.88 208 THR A O 1
ATOM 1586 N N . GLU A 1 209 ? -14.695 -13.999 6.013 1.00 96.31 209 GLU A N 1
ATOM 1587 C CA . GLU A 1 209 ? -15.918 -13.745 6.783 1.00 96.31 209 GLU A CA 1
ATOM 1588 C C . GLU A 1 209 ? -16.736 -12.575 6.225 1.00 96.31 209 GLU A C 1
ATOM 1590 O O . GLU A 1 209 ? -17.806 -12.234 6.737 1.00 96.31 209 GLU A O 1
ATOM 1595 N N . LYS A 1 210 ? -16.222 -11.917 5.181 1.00 94.19 210 LYS A N 1
ATOM 1596 C CA . LYS A 1 210 ? -16.816 -10.715 4.606 1.00 94.19 210 LYS A CA 1
ATOM 1597 C C . LYS A 1 210 ? -16.775 -10.727 3.089 1.00 94.19 210 LYS A C 1
ATOM 1599 O O . LYS A 1 210 ? -15.862 -11.257 2.459 1.00 94.19 210 LYS A O 1
ATOM 1604 N N . CYS A 1 211 ? -17.776 -10.069 2.522 1.00 94.81 211 CYS A N 1
ATOM 1605 C CA . CYS A 1 211 ? -17.754 -9.669 1.131 1.00 94.81 211 CYS A CA 1
ATOM 1606 C C . CYS A 1 211 ? -16.992 -8.345 1.025 1.00 94.81 211 CYS A C 1
ATOM 1608 O O . CYS A 1 211 ? -17.409 -7.344 1.614 1.00 94.81 211 CYS A O 1
ATOM 1610 N N . GLY A 1 212 ? -15.855 -8.363 0.335 1.00 93.56 212 GLY A N 1
ATOM 1611 C CA . GLY A 1 212 ? -15.002 -7.200 0.124 1.00 93.56 212 GLY A CA 1
ATOM 1612 C C . GLY A 1 212 ? -14.386 -7.221 -1.268 1.00 93.56 212 GLY A C 1
ATOM 1613 O O . GLY A 1 212 ? -14.147 -8.285 -1.837 1.00 93.56 212 GLY A O 1
ATOM 1614 N N . THR A 1 213 ? -14.138 -6.037 -1.817 1.00 95.88 213 THR A N 1
ATOM 1615 C CA . THR A 1 213 ? -13.446 -5.881 -3.097 1.00 95.88 213 THR A CA 1
ATOM 1616 C C . THR A 1 213 ? -11.965 -5.644 -2.839 1.00 95.88 213 THR A C 1
ATOM 1618 O O . THR A 1 213 ? -11.596 -4.727 -2.112 1.00 95.88 213 THR A O 1
ATOM 1621 N N . TYR A 1 214 ? -11.124 -6.463 -3.457 1.00 95.38 214 TYR A N 1
ATOM 1622 C CA . TYR A 1 214 ? -9.672 -6.352 -3.449 1.00 95.38 214 TYR A CA 1
ATOM 1623 C C . TYR A 1 214 ? -9.191 -6.076 -4.868 1.00 95.38 214 TYR A C 1
ATOM 1625 O O . TYR A 1 214 ? -9.746 -6.609 -5.826 1.00 95.38 214 TYR A O 1
ATOM 1633 N N . VAL A 1 215 ? -8.143 -5.273 -5.015 1.00 96.00 215 VAL A N 1
ATOM 1634 C CA . VAL A 1 215 ? -7.507 -5.031 -6.313 1.00 96.00 215 VAL A CA 1
ATOM 1635 C C . VAL A 1 215 ? -6.118 -5.646 -6.269 1.00 96.00 215 VAL A C 1
ATOM 1637 O O . VAL A 1 215 ? -5.326 -5.349 -5.377 1.00 96.00 215 VAL A O 1
ATOM 1640 N N . ASN A 1 216 ? -5.832 -6.560 -7.196 1.00 93.75 216 ASN A N 1
ATOM 1641 C CA . ASN A 1 216 ? -4.526 -7.211 -7.256 1.00 93.75 216 ASN A CA 1
ATOM 1642 C C . ASN A 1 216 ? -3.465 -6.295 -7.909 1.00 93.75 216 ASN A C 1
ATOM 1644 O O . ASN A 1 216 ? -3.767 -5.236 -8.451 1.00 93.75 216 ASN A O 1
ATOM 1648 N N . MET A 1 217 ? -2.204 -6.733 -7.905 1.00 91.19 217 MET A N 1
ATOM 1649 C CA . MET A 1 217 ? -1.063 -5.980 -8.459 1.00 91.19 217 MET A CA 1
ATOM 1650 C C . MET A 1 217 ? -1.140 -5.652 -9.962 1.00 91.19 217 MET A C 1
ATOM 1652 O O . MET A 1 217 ? -0.395 -4.796 -10.422 1.00 91.19 217 MET A O 1
ATOM 1656 N N . GLU A 1 218 ? -2.003 -6.324 -10.733 1.00 91.31 218 GLU A N 1
ATOM 1657 C CA . GLU A 1 218 ? -2.241 -6.008 -12.156 1.00 91.31 218 GLU A CA 1
ATOM 1658 C C . GLU A 1 218 ? -3.429 -5.046 -12.355 1.00 91.31 218 GLU A C 1
ATOM 1660 O O . GLU A 1 218 ? -3.821 -4.790 -13.490 1.00 91.31 218 GLU A O 1
ATOM 1665 N N . GLY A 1 219 ? -4.025 -4.534 -11.271 1.00 91.81 219 GLY A N 1
ATOM 1666 C CA . GLY A 1 219 ? -5.175 -3.626 -11.314 1.00 91.81 219 GLY A CA 1
ATOM 1667 C C . GLY A 1 219 ? -6.527 -4.324 -11.497 1.00 91.81 219 GLY A C 1
ATOM 1668 O O . GLY A 1 219 ? -7.536 -3.674 -11.761 1.00 91.81 219 GLY A O 1
ATOM 1669 N N . ARG A 1 220 ? -6.596 -5.655 -11.374 1.00 95.12 220 ARG A N 1
ATOM 1670 C CA . ARG A 1 220 ? -7.859 -6.396 -11.470 1.00 95.12 220 ARG A CA 1
ATOM 1671 C C . ARG A 1 220 ? -8.587 -6.376 -10.133 1.00 95.12 220 ARG A C 1
ATOM 1673 O O . ARG A 1 220 ? -8.117 -6.966 -9.158 1.00 95.12 220 ARG A O 1
ATOM 1680 N N . ALA A 1 221 ? -9.780 -5.790 -10.135 1.00 96.38 221 ALA A N 1
ATOM 1681 C CA . ALA A 1 221 ? -10.730 -5.907 -9.039 1.00 96.38 221 ALA A CA 1
ATOM 1682 C C . ALA A 1 221 ? -11.279 -7.340 -8.935 1.00 96.38 221 ALA A C 1
ATOM 1684 O O . ALA A 1 221 ? -11.669 -7.960 -9.928 1.00 96.38 221 ALA A O 1
ATOM 1685 N N . GLN A 1 222 ? -11.302 -7.864 -7.717 1.00 95.62 222 GLN A N 1
ATOM 1686 C CA . GLN A 1 222 ? -11.795 -9.183 -7.352 1.00 95.62 222 GLN A CA 1
ATOM 1687 C C . GLN A 1 222 ? -12.660 -9.038 -6.106 1.00 95.62 222 GLN A C 1
ATOM 1689 O O . GLN A 1 222 ? -12.293 -8.334 -5.170 1.00 95.62 222 GLN A O 1
ATOM 1694 N N . GLN A 1 223 ? -13.800 -9.714 -6.080 1.00 95.31 223 GLN A N 1
ATOM 1695 C CA . GLN A 1 223 ? -14.713 -9.668 -4.947 1.00 95.31 223 GLN A CA 1
ATOM 1696 C C . GLN A 1 223 ? -14.660 -10.992 -4.192 1.00 95.31 223 GLN A C 1
ATOM 1698 O O . GLN A 1 223 ? -14.744 -12.064 -4.795 1.00 95.31 223 GLN A O 1
ATOM 1703 N N . THR A 1 224 ? -14.509 -10.924 -2.873 1.00 94.81 224 THR A N 1
ATOM 1704 C CA . THR A 1 224 ? -14.648 -12.088 -1.999 1.00 94.81 224 THR A CA 1
ATOM 1705 C C . THR A 1 224 ? -16.114 -12.315 -1.667 1.00 94.81 224 THR A C 1
ATOM 1707 O O . THR A 1 224 ? -16.904 -11.376 -1.580 1.00 94.81 224 THR A O 1
ATOM 1710 N N . ASN A 1 225 ? -16.472 -13.572 -1.427 1.00 93.12 225 ASN A N 1
ATOM 1711 C CA . ASN A 1 225 ? -17.745 -13.937 -0.819 1.00 93.12 225 ASN A CA 1
ATOM 1712 C C . ASN A 1 225 ? -17.480 -14.431 0.601 1.00 93.12 225 ASN A C 1
ATOM 1714 O O . ASN A 1 225 ? -16.473 -15.097 0.844 1.00 93.12 225 ASN A O 1
ATOM 1718 N N . ALA A 1 226 ? -18.388 -14.116 1.525 1.00 94.69 226 ALA A N 1
ATOM 1719 C CA . ALA A 1 226 ? -18.309 -14.645 2.879 1.00 94.69 226 ALA A CA 1
ATOM 1720 C C . ALA A 1 226 ? -18.532 -16.164 2.837 1.00 94.69 226 ALA A C 1
ATOM 1722 O O . ALA A 1 226 ? -19.587 -16.630 2.409 1.00 94.69 226 ALA A O 1
ATOM 1723 N N . ALA A 1 227 ? -17.523 -16.923 3.254 1.00 95.81 227 ALA A N 1
ATOM 1724 C CA . ALA A 1 227 ? -17.599 -18.375 3.378 1.00 95.81 227 ALA A CA 1
ATOM 1725 C C . ALA A 1 227 ? -18.169 -18.790 4.742 1.00 95.81 227 ALA A C 1
ATOM 1727 O O . ALA A 1 227 ? -18.851 -19.805 4.852 1.00 95.81 227 ALA A O 1
ATOM 1728 N N . ILE A 1 228 ? -17.888 -17.991 5.771 1.00 95.81 228 ILE A N 1
ATOM 1729 C CA . ILE A 1 228 ? -18.350 -18.173 7.147 1.00 95.81 228 ILE A CA 1
ATOM 1730 C C . ILE A 1 228 ? -18.784 -16.824 7.727 1.00 95.81 228 ILE A C 1
ATOM 1732 O O . ILE A 1 228 ? -18.507 -15.770 7.157 1.00 95.81 228 ILE A O 1
ATOM 1736 N N . THR A 1 229 ? -19.485 -16.845 8.855 1.00 95.31 229 THR A N 1
ATOM 1737 C CA . THR A 1 229 ? -19.847 -15.626 9.586 1.00 95.31 229 THR A CA 1
ATOM 1738 C C . THR A 1 229 ? -18.720 -15.198 10.530 1.00 95.31 229 THR A C 1
ATOM 1740 O O . THR A 1 229 ? -18.077 -16.081 11.102 1.00 95.31 229 THR A O 1
ATOM 1743 N N . PRO A 1 230 ? -18.517 -13.885 10.763 1.00 96.06 230 PRO A N 1
ATOM 1744 C CA . PRO A 1 230 ? -17.536 -13.412 11.736 1.00 96.06 230 PRO A CA 1
ATOM 1745 C C . PRO A 1 230 ? -17.805 -13.981 13.140 1.00 96.06 230 PRO A C 1
ATOM 1747 O O . PRO A 1 230 ? -18.971 -14.062 13.544 1.00 96.06 230 PRO A O 1
ATOM 1750 N N . PRO A 1 231 ? -16.769 -14.369 13.902 1.00 95.06 231 PRO A N 1
ATOM 1751 C CA . PRO A 1 231 ? -16.942 -14.955 15.222 1.00 95.06 231 PRO A CA 1
ATOM 1752 C C . PRO A 1 231 ? -17.393 -13.922 16.265 1.00 95.06 231 PRO A C 1
ATOM 1754 O O . PRO A 1 231 ? -16.953 -12.770 16.285 1.00 95.06 231 PRO A O 1
ATOM 1757 N N . GLY A 1 232 ? -18.253 -14.359 17.188 1.00 95.44 232 GLY A N 1
ATOM 1758 C CA . GLY A 1 232 ? -18.688 -13.566 18.339 1.00 95.44 232 GLY A CA 1
ATOM 1759 C C . GLY A 1 232 ? -19.339 -12.233 17.953 1.00 95.44 232 GLY A C 1
ATOM 1760 O O . GLY A 1 232 ? -20.349 -12.185 17.249 1.00 95.44 232 GLY A O 1
ATOM 1761 N N . MET A 1 233 ? -18.766 -11.135 18.448 1.00 94.88 233 MET A N 1
ATOM 1762 C CA . MET A 1 233 ? -19.270 -9.777 18.209 1.00 94.88 233 MET A CA 1
ATOM 1763 C C . MET A 1 233 ? -18.595 -9.075 17.027 1.00 94.88 233 MET A C 1
ATOM 1765 O O . MET A 1 233 ? -18.892 -7.908 16.777 1.00 94.88 233 MET A O 1
ATOM 1769 N N . ALA A 1 234 ? -17.737 -9.774 16.275 1.00 97.00 234 ALA A N 1
ATOM 1770 C CA . ALA A 1 234 ? -17.083 -9.201 15.110 1.00 97.00 234 ALA A CA 1
ATOM 1771 C C . ALA A 1 234 ? -18.100 -8.782 14.039 1.00 97.00 234 ALA A C 1
ATOM 1773 O O . ALA A 1 234 ? -19.167 -9.390 13.869 1.00 97.00 234 ALA A O 1
ATOM 1774 N N . ARG A 1 235 ? -17.789 -7.708 13.313 1.00 96.44 235 ARG A N 1
ATOM 1775 C CA . ARG A 1 235 ? -18.622 -7.186 12.221 1.00 96.44 235 ARG A CA 1
ATOM 1776 C C . ARG A 1 235 ? -17.747 -6.856 11.010 1.00 96.44 235 ARG A C 1
ATOM 1778 O O . ARG A 1 235 ? -16.578 -6.533 11.182 1.00 96.44 235 ARG A O 1
ATOM 1785 N N . PRO A 1 236 ? -18.292 -6.897 9.779 1.00 95.44 236 PRO A N 1
ATOM 1786 C CA . PRO A 1 236 ? -17.585 -6.391 8.606 1.00 95.44 236 PRO A CA 1
ATOM 1787 C C . PRO A 1 236 ? -17.105 -4.951 8.820 1.00 95.44 236 PRO A C 1
ATOM 1789 O O . PRO A 1 236 ? -17.899 -4.103 9.228 1.00 95.44 236 PRO A O 1
ATOM 1792 N N . ASP A 1 237 ? -15.841 -4.673 8.505 1.00 94.56 237 ASP A N 1
ATOM 1793 C CA . ASP A 1 237 ? -15.161 -3.424 8.884 1.00 94.56 237 ASP A CA 1
ATOM 1794 C C . ASP A 1 237 ? -15.913 -2.171 8.416 1.00 94.56 237 ASP A C 1
ATOM 1796 O O . ASP A 1 237 ? -16.102 -1.224 9.177 1.00 94.56 237 ASP A O 1
ATOM 1800 N N . TRP A 1 238 ? -16.439 -2.186 7.186 1.00 94.50 238 TRP A N 1
ATOM 1801 C CA . TRP A 1 238 ? -17.201 -1.059 6.643 1.00 94.50 238 TRP A CA 1
ATOM 1802 C C . TRP A 1 238 ? -18.484 -0.770 7.435 1.00 94.50 238 TRP A C 1
ATOM 1804 O O . TRP A 1 238 ? -18.892 0.385 7.525 1.00 94.50 238 TRP A O 1
ATOM 1814 N N . LYS A 1 239 ? -19.116 -1.789 8.039 1.00 96.31 239 LYS A N 1
ATOM 1815 C CA . LYS A 1 239 ? -20.296 -1.596 8.897 1.00 96.31 239 LYS A CA 1
ATOM 1816 C C . LYS A 1 239 ? -19.916 -0.908 10.199 1.00 96.31 239 LYS A C 1
ATOM 1818 O O . LYS A 1 239 ? -20.690 -0.093 10.682 1.00 96.31 239 LYS A O 1
ATOM 1823 N N . ILE A 1 240 ? -18.735 -1.213 10.740 1.00 96.00 240 ILE A N 1
ATOM 1824 C CA . ILE A 1 240 ? -18.203 -0.552 11.937 1.00 96.00 240 ILE A CA 1
ATOM 1825 C C . ILE A 1 240 ? -17.975 0.928 11.629 1.00 96.00 240 ILE A C 1
ATOM 1827 O O . ILE A 1 240 ? -18.531 1.783 12.310 1.00 96.00 240 ILE A O 1
ATOM 1831 N N . VAL A 1 241 ? -17.258 1.235 10.544 1.00 94.81 241 VAL A N 1
ATOM 1832 C CA . VAL A 1 241 ? -17.009 2.622 10.112 1.00 94.81 241 VAL A CA 1
ATOM 1833 C C . VAL A 1 241 ? -18.320 3.367 9.837 1.00 94.81 241 VAL A C 1
ATOM 1835 O O . VAL A 1 241 ? -18.503 4.497 10.288 1.00 94.81 241 VAL A O 1
ATOM 1838 N N . ARG A 1 242 ? -19.278 2.726 9.157 1.00 95.31 242 ARG A N 1
ATOM 1839 C CA . ARG A 1 242 ? -20.592 3.320 8.877 1.00 95.31 242 ARG A CA 1
ATOM 1840 C C . ARG A 1 242 ? -21.406 3.576 10.147 1.00 95.31 242 ARG A C 1
ATOM 1842 O O . ARG A 1 242 ? -22.086 4.597 10.209 1.00 95.31 242 ARG A O 1
ATOM 1849 N N . ALA A 1 243 ? -21.350 2.684 11.134 1.00 95.69 24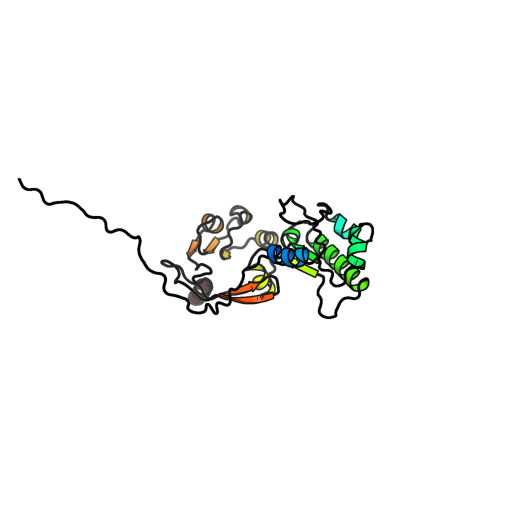3 ALA A N 1
ATOM 1850 C CA . ALA A 1 243 ? -22.025 2.872 12.416 1.00 95.69 243 ALA A CA 1
ATOM 1851 C C . ALA A 1 243 ? -21.392 4.011 13.229 1.00 95.69 243 ALA A C 1
ATOM 1853 O O . ALA A 1 243 ? -22.116 4.834 13.783 1.00 95.69 243 ALA A O 1
ATOM 1854 N N . LEU A 1 244 ? -20.056 4.115 13.243 1.00 93.31 244 LEU A N 1
ATOM 1855 C CA . LEU A 1 244 ? -19.348 5.235 13.876 1.00 93.31 244 LEU A CA 1
ATOM 1856 C C . LEU A 1 244 ? -19.746 6.579 13.253 1.00 93.31 244 LEU A C 1
ATOM 1858 O O . LEU A 1 244 ? -20.032 7.530 13.976 1.00 93.31 244 LEU A O 1
ATOM 1862 N N . SER A 1 245 ? -19.835 6.634 11.921 1.00 92.81 245 SER A N 1
ATOM 1863 C CA . SER A 1 245 ? -20.299 7.826 11.203 1.00 92.81 245 SER A CA 1
ATOM 1864 C C . SER A 1 245 ? -21.736 8.221 11.569 1.00 92.81 245 SER A C 1
ATOM 1866 O O . SER A 1 245 ? -22.034 9.409 11.635 1.00 92.81 245 SER A O 1
ATOM 1868 N N . GLU A 1 246 ? -22.623 7.258 11.834 1.00 93.81 246 GLU A N 1
ATOM 1869 C CA . GLU A 1 246 ? -24.001 7.544 12.260 1.00 93.81 246 GLU A CA 1
ATOM 1870 C C . GLU A 1 246 ? -24.060 8.123 13.668 1.00 93.81 246 GLU A C 1
ATOM 1872 O O . GLU A 1 246 ? -24.751 9.107 13.915 1.00 93.81 246 GLU A O 1
ATOM 1877 N N . MET A 1 247 ? -23.305 7.520 14.587 1.00 89.12 247 MET A N 1
ATOM 1878 C CA . MET A 1 247 ? -23.263 7.947 15.982 1.00 89.12 247 MET A CA 1
ATOM 1879 C C . MET A 1 247 ? -22.698 9.359 16.111 1.00 89.12 247 MET A C 1
ATOM 1881 O O . MET A 1 247 ? -23.208 10.140 16.907 1.00 89.12 247 MET A O 1
ATOM 1885 N N . GLN A 1 248 ? -21.699 9.712 15.296 1.00 82.56 248 GLN A N 1
ATOM 1886 C CA . GLN A 1 248 ? -21.166 11.071 15.261 1.00 82.56 248 GLN A CA 1
ATOM 1887 C C . GLN A 1 248 ? -22.237 12.099 14.867 1.00 82.56 248 GLN A C 1
ATOM 1889 O O . GLN A 1 248 ? -22.311 13.152 15.491 1.00 82.56 248 GLN A O 1
ATOM 1894 N N . ASN A 1 249 ? -23.079 11.798 13.874 1.00 71.81 249 ASN A N 1
ATOM 1895 C CA . ASN A 1 249 ? -24.129 12.720 13.428 1.00 71.81 249 ASN A CA 1
ATOM 1896 C C . ASN A 1 249 ? -25.258 12.906 14.452 1.00 71.81 249 ASN A C 1
ATOM 1898 O O . ASN A 1 249 ? -25.941 13.919 14.401 1.00 71.81 249 ASN A O 1
ATOM 1902 N N . ASN A 1 250 ? -25.451 11.955 15.368 1.00 60.66 250 ASN A N 1
ATOM 1903 C CA . ASN A 1 250 ? -26.480 12.034 16.409 1.00 60.66 250 ASN A CA 1
ATOM 1904 C C . ASN A 1 250 ? -25.987 12.711 17.705 1.00 60.66 250 ASN A C 1
ATOM 1906 O O . ASN A 1 250 ? -26.753 12.822 18.660 1.00 60.66 250 ASN A O 1
ATOM 1910 N N . LEU A 1 251 ? -24.711 13.109 17.766 1.00 51.16 251 LEU A N 1
ATOM 1911 C CA . LEU A 1 251 ? -24.073 13.744 18.928 1.00 51.16 251 LEU A CA 1
ATOM 1912 C C . LEU A 1 251 ? -23.878 15.264 18.761 1.00 51.16 251 LEU A C 1
ATOM 1914 O O . LEU A 1 251 ? -23.255 15.889 19.621 1.00 51.16 251 LEU A O 1
ATOM 1918 N N . ILE A 1 252 ? -24.397 15.847 17.677 1.00 40.56 252 ILE A N 1
ATOM 1919 C CA . ILE A 1 252 ? -24.390 17.287 17.367 1.00 40.56 252 ILE A CA 1
ATOM 1920 C C . ILE A 1 252 ? -25.840 17.745 17.219 1.00 40.56 252 ILE A C 1
ATOM 1922 O O . ILE A 1 252 ? -26.154 18.850 17.711 1.00 40.56 252 ILE A O 1
#